Protein AF-A0A812YQY3-F1 (afdb_monomer_lite)

Foldseek 3Di:
DDDDDDDDDDDDDDDDDDDDDDDDDDDDDDDDDDDDDDDDDDDDDDDDDDPPPPPPPPPDPDPAAAEEAAEAPPQCSVLVCVLCVQLVHHYHYDHFLVLLQCQLVFFFRQDPPDDPPPPRPDRRHDDDPHQAEYEYEDEALLNVLLVQQVVQAPPPVPQLGQHQVERPPDPPPDDDPDSPPDDLVVLVVCLVPPLVSVLVSSVRSLLSCLVPPQQPCCPPRVCSNQVDNPQPDFDDPVLQWDWDQQGPSRYIYIYHYSVCVVCCQVVVCVVRPSRDGDPDPPLCPDSCNSSSVSNLVPHADALVSLCSSCPGPSCVGSPPDCCSVVRRDDPSPD

Sequence (334 aa):
MFRVWQRSFCLSSATLFVIVCFPFRILMQDGNLPIPVNILHGPSNAASRASTLLHMQQPEAIPKREVLIYTHAKVGSVSLTIGFKNAGVGAAHAHTLEAARQWLAGNSVRGIFQSRDRWADEELALYAGEECFIVTAVRSGFEFYPSGYFQSMFNHTIPWGYRPHGPKTRYHDSPNASTSDWTVGIVQRMGEENITALIADFKAQLPIVIRHWMKIWFREHFYPATEVDVFQRHFDFESKHMFFERGTRRCSVLLLRHEDIDNWDGILQQFFPGFRLPRENIGRHKWYASVYARFKEAMTYTEAEVEQICTTDIQRHFYTTPQCAKSARHDLQS

Radius of gyration: 25.76 Å; chains: 1; bounding box: 70×80×51 Å

Secondary structure (DSSP, 8-state):
---------------PPPP-PPPP-PPPPP---PPPPPP--------------------------EEEEE--TTSSHHHHHHHHHHTT-EEEEE-SHHHHHHHHTT-----TT--SSS--SS-----TTS--EEEEEE--HHHHHHHHHHHHTT-TT-TTS--TTS--STTTSS----TTS--HHHHHHHHHH-HHHHHHHHHHHHHHHIIIIITTHIIIIIHHHH---TTSS---TTTSEEEETT-TTS-EEEEEEGGGGGGHHHHHTTTSTT-----S-GGGGSTTHHHHHHHHHH----HHHHHHHHTSHHHHHH---THHHHTTS-----

pLDDT: mean 74.09, std 24.09, range [23.61, 98.31]

Structure (mmCIF, N/CA/C/O backbone):
data_AF-A0A812YQY3-F1
#
_entry.id   AF-A0A812YQY3-F1
#
loop_
_atom_site.group_PDB
_atom_site.id
_atom_site.type_symbol
_atom_site.label_atom_id
_atom_site.label_alt_id
_atom_site.label_comp_id
_atom_site.label_asym_id
_atom_site.label_entity_id
_atom_site.label_seq_id
_atom_site.pdbx_PDB_ins_code
_atom_site.Cartn_x
_atom_site.Cartn_y
_atom_site.Cartn_z
_atom_site.occupancy
_atom_site.B_iso_or_equiv
_atom_site.auth_seq_id
_atom_site.auth_comp_id
_atom_site.auth_asym_id
_atom_site.auth_atom_id
_atom_site.pdbx_PDB_model_num
ATOM 1 N N . MET A 1 1 ? 18.418 42.519 23.856 1.00 37.53 1 MET A N 1
ATOM 2 C CA . MET A 1 1 ? 17.936 43.303 22.696 1.00 37.53 1 MET A CA 1
ATOM 3 C C . MET A 1 1 ? 16.620 42.709 22.223 1.00 37.53 1 MET A C 1
ATOM 5 O O . MET A 1 1 ? 16.622 41.569 21.787 1.00 37.53 1 MET A O 1
ATOM 9 N N . PHE A 1 2 ? 15.513 43.445 22.332 1.00 26.30 2 PHE A N 1
ATOM 10 C CA . PHE A 1 2 ? 14.226 43.052 21.745 1.00 26.30 2 PHE A CA 1
ATOM 11 C C . PHE A 1 2 ? 14.106 43.617 20.324 1.00 26.30 2 PHE A C 1
ATOM 13 O O . PHE A 1 2 ? 14.406 44.792 20.115 1.00 26.30 2 PHE A O 1
ATOM 20 N N . ARG A 1 3 ? 13.577 42.831 19.378 1.00 30.73 3 ARG A N 1
ATOM 21 C CA . ARG A 1 3 ? 12.880 43.364 18.197 1.00 30.73 3 ARG A CA 1
ATOM 22 C C . ARG A 1 3 ? 11.616 42.558 17.921 1.00 30.73 3 ARG A C 1
ATOM 24 O O . ARG A 1 3 ? 11.662 41.450 17.404 1.00 30.73 3 ARG A O 1
ATOM 31 N N . VAL A 1 4 ? 10.493 43.170 18.280 1.00 25.98 4 VAL A N 1
ATOM 32 C CA . VAL A 1 4 ? 9.150 42.820 17.814 1.00 25.98 4 VAL A CA 1
ATOM 33 C C . VAL A 1 4 ? 9.016 43.271 16.360 1.00 25.98 4 VAL A C 1
ATOM 35 O O . VAL A 1 4 ? 9.444 44.378 16.039 1.00 25.98 4 VAL A O 1
ATOM 38 N N . TRP A 1 5 ? 8.368 42.472 15.511 1.00 30.61 5 TRP A N 1
ATOM 39 C CA . TRP A 1 5 ? 7.732 42.968 14.287 1.00 30.61 5 TRP A CA 1
ATOM 40 C C . TRP A 1 5 ? 6.297 42.438 14.206 1.00 30.61 5 TRP A C 1
ATOM 42 O O . TRP A 1 5 ? 6.057 41.236 14.164 1.00 30.61 5 TRP A O 1
ATOM 52 N N . GLN A 1 6 ? 5.350 43.373 14.219 1.00 32.50 6 GLN A N 1
ATOM 53 C CA . GLN A 1 6 ? 3.927 43.176 13.946 1.00 32.50 6 GLN A CA 1
ATOM 54 C C . GLN A 1 6 ? 3.569 43.907 12.646 1.00 32.50 6 GLN A C 1
ATOM 56 O O . GLN A 1 6 ? 4.251 44.870 12.293 1.00 32.50 6 GLN A O 1
ATOM 61 N N . ARG A 1 7 ? 2.408 43.530 12.081 1.00 29.50 7 ARG A N 1
ATOM 62 C CA . ARG A 1 7 ? 1.627 44.122 10.966 1.00 29.50 7 ARG A CA 1
ATOM 63 C C . ARG A 1 7 ? 1.732 43.358 9.641 1.00 29.50 7 ARG A C 1
ATOM 65 O O . ARG A 1 7 ? 2.802 42.873 9.308 1.00 29.50 7 ARG A O 1
ATOM 72 N N . SER A 1 8 ? 0.691 43.294 8.803 1.00 29.70 8 SER A N 1
ATOM 73 C CA . SER A 1 8 ? -0.772 43.393 9.018 1.00 29.70 8 SER A CA 1
ATOM 74 C C . SER A 1 8 ? -1.496 42.938 7.736 1.00 29.70 8 SER A C 1
ATOM 76 O O . SER A 1 8 ? -0.900 42.909 6.666 1.00 29.70 8 SER A O 1
ATOM 78 N N . PHE A 1 9 ? -2.787 42.629 7.869 1.00 31.66 9 PHE A N 1
ATOM 79 C CA . PHE A 1 9 ? -3.774 42.326 6.819 1.00 31.66 9 PHE A CA 1
ATOM 80 C C . PHE A 1 9 ? -3.654 43.065 5.468 1.00 31.66 9 PHE A C 1
ATOM 82 O O . PHE A 1 9 ? -3.449 44.278 5.425 1.00 31.66 9 PHE A O 1
ATOM 89 N N . CYS A 1 10 ? -4.051 42.364 4.398 1.00 30.61 10 CYS A N 1
ATOM 90 C CA . CYS A 1 10 ? -4.845 42.945 3.308 1.00 30.61 10 CYS A CA 1
ATOM 91 C C . CYS A 1 10 ? -5.873 41.935 2.760 1.00 30.61 10 CYS A C 1
ATOM 93 O O . CYS A 1 10 ? -5.626 40.732 2.757 1.00 30.61 10 CYS A O 1
ATOM 95 N N . LEU A 1 11 ? -7.034 42.442 2.333 1.00 33.06 11 LEU A N 1
ATOM 96 C CA . LEU A 1 11 ? -8.218 41.696 1.879 1.00 33.06 11 LEU A CA 1
ATOM 97 C C . LEU A 1 11 ? -8.531 42.026 0.411 1.00 33.06 11 LEU A C 1
ATOM 99 O O . LEU A 1 11 ? -8.567 43.199 0.054 1.00 33.06 11 LEU A O 1
ATOM 103 N N . SER A 1 12 ? -8.810 41.003 -0.401 1.00 30.69 12 SER A N 1
ATOM 104 C CA . SER A 1 12 ? -9.704 40.950 -1.587 1.00 30.69 12 SER A CA 1
ATOM 105 C C . SER A 1 12 ? -9.305 39.724 -2.435 1.00 30.69 12 SER A C 1
ATOM 107 O O . SER A 1 12 ? -8.187 39.237 -2.301 1.00 30.69 12 SER A O 1
ATOM 109 N N . SER A 1 13 ? -10.147 39.119 -3.273 1.00 32.88 13 SER A N 1
ATOM 110 C CA . SER A 1 13 ? -11.557 39.361 -3.624 1.00 32.88 13 SER A CA 1
ATOM 111 C C . SER A 1 13 ? -12.187 38.018 -4.029 1.00 32.88 13 SER A C 1
ATOM 113 O O . SER A 1 13 ? -11.505 37.147 -4.564 1.00 32.88 13 SER A O 1
ATOM 115 N N . ALA A 1 14 ? -13.486 37.829 -3.780 1.00 31.05 14 ALA A N 1
ATOM 116 C CA . ALA A 1 14 ? -14.189 36.602 -4.159 1.00 31.05 14 ALA A CA 1
ATOM 117 C C . ALA A 1 14 ? -14.762 36.708 -5.583 1.00 31.05 14 ALA A C 1
ATOM 119 O O . ALA A 1 14 ? -15.534 37.623 -5.867 1.00 31.05 14 ALA A O 1
ATOM 120 N N . THR A 1 15 ? -14.434 35.747 -6.451 1.00 35.53 15 THR A N 1
ATOM 121 C CA . THR A 1 15 ? -15.025 35.619 -7.794 1.00 35.53 15 THR A CA 1
ATOM 122 C C . THR A 1 15 ? -16.031 34.474 -7.807 1.00 35.53 15 THR A C 1
ATOM 124 O O . THR A 1 15 ? -15.678 33.322 -7.557 1.00 35.53 15 THR A O 1
ATOM 127 N N . LEU A 1 16 ? -17.289 34.795 -8.104 1.00 26.19 16 LEU A N 1
ATOM 128 C CA . LEU A 1 16 ? -18.394 33.844 -8.180 1.00 26.19 16 LEU A CA 1
ATOM 129 C C . LEU A 1 16 ? -18.420 33.176 -9.566 1.00 26.19 16 LEU A C 1
ATOM 131 O O . LEU A 1 16 ? -18.619 33.862 -10.567 1.00 26.19 16 LEU A O 1
ATOM 135 N N . PHE A 1 17 ? -18.262 31.852 -9.635 1.00 26.14 17 PHE A N 1
ATOM 136 C CA . PHE A 1 17 ? -18.456 31.087 -10.873 1.00 26.14 17 PHE A CA 1
ATOM 137 C C . PHE A 1 17 ? -19.813 30.378 -10.870 1.00 26.14 17 PHE A C 1
ATOM 139 O O . PHE A 1 17 ? -20.088 29.538 -10.016 1.00 26.14 17 PHE A O 1
ATOM 146 N N . VAL A 1 18 ? -20.644 30.699 -11.862 1.00 25.50 18 VAL A N 1
ATOM 147 C CA . VAL A 1 18 ? -21.898 29.993 -12.154 1.00 25.50 18 VAL A CA 1
ATOM 148 C C . VAL A 1 18 ? -21.589 28.838 -13.105 1.00 25.50 18 VAL A C 1
ATOM 150 O O . VAL A 1 18 ? -21.077 29.063 -14.200 1.00 25.50 18 VAL A O 1
ATOM 153 N N . ILE A 1 19 ? -21.911 27.606 -12.706 1.00 28.09 19 ILE A N 1
ATOM 154 C CA . ILE A 1 19 ? -21.790 26.422 -13.567 1.00 28.09 19 ILE A CA 1
ATOM 155 C C . ILE A 1 19 ? -23.158 26.125 -14.185 1.00 28.09 19 ILE A C 1
ATOM 157 O O . ILE A 1 19 ? -24.125 25.857 -13.475 1.00 28.09 19 ILE A O 1
ATOM 161 N N . VAL A 1 20 ? -23.227 26.154 -15.516 1.00 24.97 20 VAL A N 1
ATOM 162 C CA . VAL A 1 20 ? -24.405 25.746 -16.292 1.00 24.97 20 VAL A CA 1
ATOM 163 C C . VAL A 1 20 ? -24.242 24.281 -16.695 1.00 24.97 20 VAL A C 1
ATOM 165 O O . VAL A 1 20 ? -23.341 23.943 -17.460 1.00 24.97 20 VAL A O 1
ATOM 168 N N . CYS A 1 21 ? -25.117 23.408 -16.198 1.00 25.23 21 CYS A N 1
ATOM 169 C CA . CYS A 1 21 ? -25.124 21.989 -16.553 1.00 25.23 21 CYS A CA 1
ATOM 170 C C . CYS A 1 21 ? -26.071 21.715 -17.731 1.00 25.23 21 CYS A C 1
ATOM 172 O O . CYS A 1 21 ? -27.273 21.951 -17.626 1.00 25.23 21 CYS A O 1
ATOM 174 N N . PHE A 1 22 ? -25.548 21.134 -18.814 1.00 23.61 22 PHE A N 1
ATOM 175 C CA . PHE A 1 22 ? -26.349 20.508 -19.872 1.00 23.61 22 PHE A CA 1
ATOM 176 C C . PHE A 1 22 ? -26.386 18.981 -19.676 1.00 23.61 22 PHE A C 1
ATOM 178 O O . PHE A 1 22 ? -25.327 18.378 -19.486 1.00 23.61 22 PHE A O 1
ATOM 185 N N . PRO A 1 23 ? -27.558 18.322 -19.746 1.00 35.62 23 PRO A N 1
ATOM 186 C CA . PRO A 1 23 ? -27.644 16.870 -19.648 1.00 35.62 23 PRO A CA 1
ATOM 187 C C . PRO A 1 23 ? -27.342 16.199 -20.997 1.00 35.62 23 PRO A C 1
ATOM 189 O O . PRO A 1 23 ? -28.078 16.366 -21.969 1.00 35.62 23 PRO A O 1
ATOM 192 N N . PHE A 1 24 ? -26.292 15.376 -21.044 1.00 26.41 24 PHE A N 1
ATOM 193 C CA . PHE A 1 24 ? -26.057 14.452 -22.156 1.00 26.41 24 PHE A CA 1
ATOM 194 C C . PHE A 1 24 ? -26.868 13.165 -21.944 1.00 26.41 24 PHE A C 1
ATOM 196 O O . PHE A 1 24 ? -26.817 12.559 -20.874 1.00 26.41 24 PHE A O 1
ATOM 203 N N . ARG A 1 25 ? -27.623 12.740 -22.962 1.00 26.02 25 ARG A N 1
ATOM 204 C CA . ARG A 1 25 ? -28.525 11.579 -22.908 1.00 26.02 25 ARG A CA 1
ATOM 205 C C . ARG A 1 25 ? -27.931 10.439 -23.735 1.00 26.02 25 ARG A C 1
ATOM 207 O O . ARG A 1 25 ? -27.843 10.562 -24.952 1.00 26.02 25 ARG A O 1
ATOM 214 N N . ILE A 1 26 ? -27.531 9.344 -23.089 1.00 31.03 26 ILE A N 1
ATOM 215 C CA . ILE A 1 26 ? -27.040 8.135 -23.772 1.00 31.03 26 ILE A CA 1
ATOM 216 C C . ILE A 1 26 ? -28.175 7.109 -23.840 1.00 31.03 26 ILE A C 1
ATOM 218 O O . ILE A 1 26 ? -28.808 6.805 -22.830 1.00 31.03 26 ILE A O 1
ATOM 222 N N . LEU A 1 27 ? -28.435 6.600 -25.044 1.00 29.80 27 LEU A N 1
ATOM 223 C CA . LEU A 1 27 ? -29.347 5.486 -25.298 1.00 29.80 27 LEU A CA 1
ATOM 224 C C . LEU A 1 27 ? -28.646 4.162 -24.968 1.00 29.80 27 LEU A C 1
ATOM 226 O O . LEU A 1 27 ? -27.553 3.906 -25.465 1.00 29.80 27 LEU A O 1
ATOM 230 N N . MET A 1 28 ? -29.300 3.319 -24.172 1.00 28.42 28 MET A N 1
ATOM 231 C CA . MET A 1 28 ? -28.948 1.907 -23.997 1.00 28.42 28 MET A CA 1
ATOM 232 C C . MET A 1 28 ? -29.943 1.074 -24.813 1.00 28.42 28 MET A C 1
ATOM 234 O O . MET A 1 28 ? -31.140 1.363 -24.791 1.00 28.42 28 MET A O 1
ATOM 238 N N . GLN A 1 29 ? -29.459 0.069 -25.545 1.00 31.75 29 GLN A N 1
ATOM 239 C CA . GLN A 1 29 ? -30.302 -0.956 -26.165 1.00 31.75 29 GLN A CA 1
ATOM 240 C C . GLN A 1 29 ? -30.249 -2.220 -25.309 1.00 31.75 29 GLN A C 1
ATOM 242 O O . GLN A 1 29 ? -29.179 -2.804 -25.140 1.00 31.75 29 GLN A O 1
ATOM 247 N N . ASP A 1 30 ? -31.403 -2.646 -24.798 1.00 33.38 30 ASP A N 1
ATOM 248 C CA . ASP A 1 30 ? -31.539 -3.898 -24.058 1.00 33.38 30 ASP A CA 1
ATOM 249 C C . ASP A 1 30 ? -31.721 -5.087 -25.012 1.00 33.38 30 ASP A C 1
ATOM 251 O O . ASP A 1 30 ? -32.533 -5.047 -25.937 1.00 33.38 30 ASP A O 1
ATOM 255 N N . GLY A 1 31 ? -30.992 -6.173 -24.749 1.00 33.22 31 GLY A N 1
ATOM 256 C CA . GLY A 1 31 ? -31.101 -7.448 -25.458 1.00 33.22 31 GLY A CA 1
ATOM 257 C C . GLY A 1 31 ? -31.342 -8.598 -24.485 1.00 33.22 31 GLY A C 1
ATOM 258 O O . GLY A 1 31 ? -30.409 -9.310 -24.128 1.00 33.22 31 GLY A O 1
ATOM 259 N N . ASN A 1 32 ? -32.590 -8.776 -24.044 1.00 32.88 32 ASN A N 1
ATOM 260 C CA . ASN A 1 32 ? -32.986 -9.900 -23.191 1.00 32.88 32 ASN A CA 1
ATOM 261 C C . ASN A 1 32 ? -33.215 -11.180 -24.013 1.00 32.88 32 ASN A C 1
ATOM 263 O O . ASN A 1 32 ? -33.934 -11.158 -25.011 1.00 32.88 32 ASN A O 1
ATOM 267 N N . LEU A 1 33 ? -32.704 -12.312 -23.520 1.00 36.50 33 LEU A N 1
ATOM 268 C CA . LEU A 1 33 ? -33.116 -13.658 -23.931 1.00 36.50 33 LEU A CA 1
ATOM 269 C C . LEU A 1 33 ? -33.660 -14.418 -22.706 1.00 36.50 33 LEU A C 1
ATOM 271 O O . LEU A 1 33 ? -33.011 -14.399 -21.657 1.00 36.50 33 LEU A O 1
ATOM 275 N N . PRO A 1 34 ? -34.830 -15.076 -22.796 1.00 45.12 34 PRO A N 1
ATOM 276 C CA . PRO A 1 34 ? -35.424 -15.783 -21.666 1.00 45.12 34 PRO A CA 1
ATOM 277 C C . PRO A 1 34 ? -34.826 -17.186 -21.478 1.00 45.12 34 PRO A C 1
ATOM 279 O O . PRO A 1 34 ? -34.628 -17.928 -22.438 1.00 45.12 34 PRO A O 1
ATOM 282 N N . ILE A 1 35 ? -34.618 -17.578 -20.218 1.00 42.59 35 ILE A N 1
ATOM 283 C CA . ILE A 1 35 ? -34.307 -18.958 -19.816 1.00 42.59 35 ILE A CA 1
ATOM 284 C C . ILE A 1 35 ? -35.618 -19.626 -19.359 1.00 42.59 35 ILE A C 1
ATOM 286 O O . ILE A 1 35 ? -36.341 -19.023 -18.561 1.00 42.59 35 ILE A O 1
ATOM 290 N N . PRO A 1 36 ? -35.958 -20.846 -19.820 1.00 42.75 36 PRO A N 1
ATOM 291 C CA . PRO A 1 36 ? -37.170 -21.535 -19.386 1.00 42.75 36 PRO A CA 1
ATOM 292 C C . PRO A 1 36 ? -37.040 -22.074 -17.953 1.00 42.75 36 PRO A C 1
ATOM 294 O O . PRO A 1 36 ? -36.055 -22.721 -17.597 1.00 42.75 36 PRO A O 1
ATOM 297 N N . VAL A 1 37 ? -38.074 -21.849 -17.139 1.00 41.47 37 VAL A N 1
ATOM 298 C CA . VAL A 1 37 ? -38.190 -22.388 -15.777 1.00 41.47 37 VAL A CA 1
ATOM 299 C C . VAL A 1 37 ? -38.937 -23.721 -15.825 1.00 41.47 37 VAL A C 1
ATOM 301 O O . VAL A 1 37 ? -40.119 -23.752 -16.158 1.00 41.47 37 VAL A O 1
ATOM 304 N N . ASN A 1 38 ? -38.273 -24.816 -15.448 1.00 38.91 38 ASN A N 1
ATOM 305 C CA . ASN A 1 38 ? -38.940 -26.100 -15.222 1.00 38.91 38 ASN A CA 1
ATOM 306 C C . ASN A 1 38 ? -39.485 -26.168 -13.790 1.00 38.91 38 ASN A C 1
ATOM 308 O O . ASN A 1 38 ? -38.723 -26.170 -12.824 1.00 38.91 38 ASN A O 1
ATOM 312 N N . ILE A 1 39 ? -40.809 -26.259 -13.665 1.00 41.66 39 ILE A N 1
ATOM 313 C CA . ILE A 1 39 ? -41.508 -26.485 -12.396 1.00 41.66 39 ILE A CA 1
ATOM 314 C C . ILE A 1 39 ? -41.669 -27.996 -12.204 1.00 41.66 39 ILE A C 1
ATOM 316 O O . ILE A 1 39 ? -42.337 -28.653 -12.999 1.00 41.66 39 ILE A O 1
ATOM 320 N N . LEU A 1 40 ? -41.094 -28.545 -11.132 1.00 44.06 40 LEU A N 1
ATOM 321 C CA . LEU A 1 40 ? -41.362 -29.912 -10.682 1.00 44.06 40 LEU A CA 1
ATOM 322 C C . LEU A 1 40 ? -42.136 -29.878 -9.363 1.00 44.06 40 LEU A C 1
ATOM 324 O O . LEU A 1 40 ? -41.613 -29.463 -8.330 1.00 44.06 40 LEU A O 1
ATOM 328 N N . HIS A 1 41 ? -43.385 -30.341 -9.402 1.00 45.09 41 HIS A N 1
ATOM 329 C CA . HIS A 1 41 ? -44.179 -30.596 -8.205 1.00 45.09 41 HIS A CA 1
ATOM 330 C C . HIS A 1 41 ? -43.741 -31.914 -7.548 1.00 45.09 41 HIS A C 1
ATOM 332 O O . HIS A 1 41 ? -43.770 -32.965 -8.184 1.00 45.09 41 HIS A O 1
ATOM 338 N N . GLY A 1 42 ? -43.387 -31.859 -6.262 1.00 42.34 42 GLY A N 1
ATOM 339 C CA . GLY A 1 42 ? -43.210 -33.026 -5.391 1.00 42.34 42 GLY A CA 1
ATOM 340 C C . GLY A 1 42 ? -44.288 -33.049 -4.295 1.00 42.34 42 GLY A C 1
ATOM 341 O O . GLY A 1 42 ? -44.659 -31.977 -3.809 1.00 42.34 42 GLY A O 1
ATOM 342 N N . PRO A 1 43 ? -44.830 -34.221 -3.913 1.00 49.97 43 PRO A N 1
ATOM 343 C CA . PRO A 1 43 ? -45.974 -34.304 -3.009 1.00 49.97 43 PRO A CA 1
ATOM 344 C C . PRO A 1 43 ? -45.615 -34.054 -1.537 1.00 49.97 43 PRO A C 1
ATOM 346 O O . PRO A 1 43 ? -44.531 -34.382 -1.055 1.00 49.97 43 PRO A O 1
ATOM 349 N N . SER A 1 44 ? -46.585 -33.506 -0.809 1.00 46.53 44 SER A N 1
ATOM 350 C CA . SER A 1 44 ? -46.518 -33.218 0.623 1.00 46.53 44 SER A CA 1
ATOM 351 C C . SER A 1 44 ? -46.570 -34.487 1.480 1.00 46.53 44 SER A C 1
ATOM 353 O O . SER A 1 44 ? -47.587 -35.180 1.478 1.00 46.53 44 SER A O 1
ATOM 355 N N . ASN A 1 45 ? -45.550 -34.716 2.310 1.00 43.69 45 ASN A N 1
ATOM 356 C CA . ASN A 1 45 ? -45.628 -35.656 3.430 1.00 43.69 45 ASN A CA 1
ATOM 357 C C . ASN A 1 45 ? -45.704 -34.887 4.752 1.00 43.69 45 ASN A C 1
ATOM 359 O O . ASN A 1 45 ? -44.700 -34.397 5.268 1.00 43.69 45 ASN A O 1
ATOM 363 N N . ALA A 1 46 ? -46.914 -34.798 5.305 1.00 48.69 46 ALA A N 1
ATOM 364 C CA . ALA A 1 46 ? -47.136 -34.308 6.656 1.00 48.69 46 ALA A CA 1
ATOM 365 C C . ALA A 1 46 ? -46.837 -35.432 7.661 1.00 48.69 46 ALA A C 1
ATOM 367 O O . ALA A 1 46 ? -47.563 -36.420 7.729 1.00 48.69 46 ALA A O 1
ATOM 368 N N . ALA A 1 47 ? -45.779 -35.273 8.456 1.00 42.50 47 ALA A N 1
ATOM 369 C CA . ALA A 1 47 ? -45.487 -36.141 9.592 1.00 42.50 47 ALA A CA 1
ATOM 370 C C . ALA A 1 47 ? -45.037 -35.285 10.780 1.00 42.50 47 ALA A C 1
ATOM 372 O O . ALA A 1 47 ? -44.008 -34.610 10.733 1.00 42.50 47 ALA A O 1
ATOM 373 N N . SER A 1 48 ? -45.833 -35.297 11.847 1.00 50.75 48 SER A N 1
ATOM 374 C CA . SER A 1 48 ? -45.587 -34.514 13.054 1.00 50.75 48 SER A CA 1
ATOM 375 C C . SER A 1 48 ? -44.305 -34.954 13.762 1.00 50.75 48 SER A C 1
ATOM 377 O O . SER A 1 48 ? -44.180 -36.112 14.164 1.00 50.75 48 SER A O 1
ATOM 379 N N . ARG A 1 49 ? -43.407 -34.007 14.038 1.00 42.50 49 ARG A N 1
ATOM 380 C CA . ARG A 1 49 ? -42.448 -34.123 15.139 1.00 42.50 49 ARG A CA 1
ATOM 381 C C . ARG A 1 49 ? -42.655 -32.950 16.081 1.00 42.50 49 ARG A C 1
ATOM 383 O O . ARG A 1 49 ? -42.617 -31.801 15.651 1.00 42.50 49 ARG A O 1
ATOM 390 N N . ALA A 1 50 ? -42.893 -33.259 17.353 1.00 45.34 50 ALA A N 1
ATOM 391 C CA . ALA A 1 50 ? -42.930 -32.263 18.410 1.00 45.34 50 ALA A CA 1
ATOM 392 C C . ALA A 1 50 ? -41.554 -31.591 18.477 1.00 45.34 50 ALA A C 1
ATOM 394 O O . ALA A 1 50 ? -40.569 -32.210 18.879 1.00 45.34 50 ALA A O 1
ATOM 395 N N . SER A 1 51 ? -41.483 -30.345 18.014 1.00 43.12 51 SER A N 1
ATOM 396 C CA . SER A 1 51 ? -40.259 -29.561 18.078 1.00 43.12 51 SER A CA 1
ATOM 397 C C . SER A 1 51 ? -40.092 -29.068 19.507 1.00 43.12 51 SER A C 1
ATOM 399 O O . SER A 1 51 ? -40.722 -28.089 19.912 1.00 43.12 51 SER A O 1
ATOM 401 N N . THR A 1 52 ? -39.268 -29.771 20.285 1.00 47.72 52 THR A N 1
ATOM 402 C CA . THR A 1 52 ? -38.751 -29.250 21.549 1.00 47.72 52 THR A CA 1
ATOM 403 C C . THR A 1 52 ? -38.001 -27.964 21.231 1.00 47.72 52 THR A C 1
ATOM 405 O O . THR A 1 52 ? -36.864 -28.002 20.763 1.00 47.72 52 THR A O 1
ATOM 408 N N . LEU A 1 53 ? -38.663 -26.829 21.466 1.00 43.84 53 LEU A N 1
ATOM 409 C CA . LEU A 1 53 ? -38.105 -25.486 21.371 1.00 43.84 53 LEU A CA 1
ATOM 410 C C . LEU A 1 53 ? -37.070 -25.295 22.486 1.00 43.84 53 LEU A C 1
ATOM 412 O O . LEU A 1 53 ? -37.282 -24.576 23.460 1.00 43.84 53 LEU A O 1
ATOM 416 N N . LEU A 1 54 ? -35.916 -25.938 22.306 1.00 42.28 54 LEU A N 1
ATOM 417 C CA . LEU A 1 54 ? -34.660 -25.430 22.821 1.00 42.28 54 LEU A CA 1
ATOM 418 C C . LEU A 1 54 ? -34.562 -23.988 22.330 1.00 42.28 54 LEU A C 1
ATOM 420 O O . LEU A 1 54 ? -34.333 -23.733 21.147 1.00 42.28 54 LEU A O 1
ATOM 424 N N . HIS A 1 55 ? -34.756 -23.052 23.258 1.00 46.59 55 HIS A N 1
ATOM 425 C CA . HIS A 1 55 ? -34.209 -21.713 23.144 1.00 46.59 55 HIS A CA 1
ATOM 426 C C . HIS A 1 55 ? -32.690 -21.883 23.023 1.00 46.59 55 HIS A C 1
ATOM 428 O O . HIS A 1 55 ? -31.960 -21.838 24.011 1.00 46.59 55 HIS A O 1
ATOM 434 N N . MET A 1 56 ? -32.210 -22.111 21.797 1.00 42.06 56 MET A N 1
ATOM 435 C CA . MET A 1 56 ? -30.865 -21.709 21.430 1.00 42.06 56 MET A CA 1
ATOM 436 C C . MET A 1 56 ? -30.845 -20.211 21.679 1.00 42.06 56 MET A C 1
ATOM 438 O O . MET A 1 56 ? -31.376 -19.441 20.876 1.00 42.06 56 MET A O 1
ATOM 442 N N . GLN A 1 57 ? -30.302 -19.821 22.833 1.00 42.34 57 GLN A N 1
ATOM 443 C CA . GLN A 1 57 ? -29.899 -18.449 23.072 1.00 42.34 57 GLN A CA 1
ATOM 444 C C . GLN A 1 57 ? -29.057 -18.074 21.858 1.00 42.34 57 GLN A C 1
ATOM 446 O O . GLN A 1 57 ? -28.006 -18.674 21.622 1.00 42.34 57 GLN A O 1
ATOM 451 N N . GLN A 1 58 ? -29.587 -17.170 21.030 1.00 43.91 58 GLN A N 1
ATOM 452 C CA . GLN A 1 58 ? -28.807 -16.556 19.966 1.00 43.91 58 GLN A CA 1
ATOM 453 C C . GLN A 1 58 ? -27.545 -16.043 20.667 1.00 43.91 58 GLN A C 1
ATOM 455 O O . GLN A 1 58 ? -27.707 -15.317 21.655 1.00 43.91 58 GLN A O 1
ATOM 460 N N . PRO A 1 59 ? -26.334 -16.484 20.271 1.00 57.72 59 PRO A N 1
ATOM 461 C CA . PRO A 1 59 ? -25.119 -16.042 20.939 1.00 57.72 59 PRO A CA 1
ATOM 462 C C . PRO A 1 59 ? -25.151 -14.518 20.962 1.00 57.72 59 PRO A C 1
ATOM 464 O O . PRO A 1 59 ? -25.451 -13.920 19.925 1.00 57.72 59 PRO A O 1
ATOM 467 N N . GLU A 1 60 ? -24.952 -13.928 22.148 1.00 54.00 60 GLU A N 1
ATOM 468 C CA . GLU A 1 60 ? -25.123 -12.488 22.358 1.00 54.00 60 GLU A CA 1
ATOM 469 C C . GLU A 1 60 ? -24.447 -11.743 21.214 1.00 54.00 60 GLU A C 1
ATOM 471 O O . GLU A 1 60 ? -23.275 -11.998 20.924 1.00 54.00 60 GLU A O 1
ATOM 476 N N . ALA A 1 61 ? -25.228 -10.921 20.505 1.00 57.66 61 ALA A N 1
ATOM 477 C CA . ALA A 1 61 ? -24.807 -10.364 19.231 1.00 57.66 61 ALA A CA 1
ATOM 478 C C . ALA A 1 61 ? -23.476 -9.639 19.430 1.00 57.66 61 ALA A C 1
ATOM 480 O O . ALA A 1 61 ? -23.431 -8.611 20.108 1.00 57.66 61 ALA A O 1
ATOM 481 N N . ILE A 1 62 ? -22.403 -10.220 18.876 1.00 56.47 62 ILE A N 1
ATOM 482 C CA . ILE A 1 62 ? -21.041 -9.715 19.047 1.00 56.47 62 ILE A CA 1
ATOM 483 C C . ILE A 1 62 ? -21.082 -8.232 18.671 1.00 56.47 62 ILE A C 1
ATOM 485 O O . ILE A 1 62 ? -21.538 -7.929 17.561 1.00 56.47 62 ILE A O 1
ATOM 489 N N . PRO A 1 63 ? -20.669 -7.311 19.568 1.00 63.06 63 PRO A N 1
ATOM 490 C CA . PRO A 1 63 ? -20.723 -5.887 19.283 1.00 63.06 63 PRO A CA 1
ATOM 491 C C . PRO A 1 63 ? -20.056 -5.623 17.940 1.00 63.06 63 PRO A C 1
ATOM 493 O O . PRO A 1 63 ? -18.923 -6.065 17.725 1.00 63.06 63 PRO A O 1
ATOM 496 N N . LYS A 1 64 ? -20.772 -4.958 17.024 1.00 65.06 64 LYS A N 1
ATOM 497 C CA . LYS A 1 64 ? -20.222 -4.632 15.709 1.00 65.06 64 LYS A CA 1
ATOM 498 C C . LYS A 1 64 ? -18.928 -3.858 15.926 1.00 65.06 64 LYS A C 1
ATOM 500 O O . LYS A 1 64 ? -18.933 -2.772 16.495 1.00 65.06 64 LYS A O 1
ATOM 505 N N . ARG A 1 65 ? -17.816 -4.454 15.507 1.00 79.75 65 ARG A N 1
ATOM 506 C CA . ARG A 1 65 ? -16.527 -3.776 15.448 1.00 79.75 65 ARG A CA 1
ATOM 507 C C . ARG A 1 65 ? -16.424 -3.141 14.073 1.00 79.75 65 ARG A C 1
ATOM 509 O O . ARG A 1 65 ? -16.530 -3.842 13.070 1.00 79.75 65 ARG A O 1
ATOM 516 N N . GLU A 1 66 ? -16.218 -1.833 14.051 1.00 88.50 66 GLU A N 1
ATOM 517 C CA . GLU A 1 66 ? -15.878 -1.087 12.846 1.00 88.50 66 GLU A CA 1
ATOM 518 C C . GLU A 1 66 ? -14.357 -0.913 12.773 1.00 88.50 66 GLU A C 1
ATOM 520 O O . GLU A 1 66 ? -13.702 -0.532 13.746 1.00 88.50 66 GLU A O 1
ATOM 525 N N . VAL A 1 67 ? -13.780 -1.212 11.610 1.00 92.88 67 VAL A N 1
ATOM 526 C CA . VAL A 1 67 ? -12.335 -1.161 11.369 1.00 92.88 67 VAL A CA 1
ATOM 527 C C . VAL A 1 67 ? -12.025 -0.141 10.287 1.00 92.88 67 VAL A C 1
ATOM 529 O O . VAL A 1 67 ? -12.596 -0.179 9.199 1.00 92.88 67 VAL A O 1
ATOM 532 N N . LEU A 1 68 ? -11.043 0.724 10.533 1.00 93.94 68 LEU A N 1
ATOM 533 C CA . LEU A 1 68 ? -10.463 1.557 9.487 1.00 93.94 68 LEU A CA 1
ATOM 534 C C . LEU A 1 68 ? -9.232 0.879 8.885 1.00 93.94 68 LEU A C 1
ATOM 536 O O . LEU A 1 68 ? -8.165 0.822 9.496 1.00 93.94 68 LEU A O 1
ATOM 540 N N . ILE A 1 69 ? -9.342 0.439 7.636 1.00 95.44 69 ILE A N 1
ATOM 541 C CA . ILE A 1 69 ? -8.194 0.060 6.812 1.00 95.44 69 ILE A CA 1
ATOM 542 C C . ILE A 1 69 ? -7.548 1.355 6.310 1.00 95.44 69 ILE A C 1
ATOM 544 O O . ILE A 1 69 ? -7.878 1.851 5.227 1.00 95.44 69 ILE A O 1
ATOM 548 N N . TYR A 1 70 ? -6.644 1.936 7.104 1.00 94.88 70 TYR A N 1
ATOM 549 C CA . TYR A 1 70 ? -5.906 3.136 6.712 1.00 94.88 70 TYR A CA 1
ATOM 550 C C . TYR A 1 70 ? -4.524 2.763 6.197 1.00 94.88 70 TYR A C 1
ATOM 552 O O . TYR A 1 70 ? -3.603 2.466 6.958 1.00 94.88 70 TYR A O 1
ATOM 560 N N . THR A 1 71 ? -4.380 2.760 4.877 1.00 93.62 71 THR A N 1
ATOM 561 C CA . THR A 1 71 ? -3.225 2.168 4.201 1.00 93.62 71 THR A CA 1
ATOM 562 C C . THR A 1 71 ? -2.692 3.072 3.105 1.00 93.62 71 THR A C 1
ATOM 564 O O . THR A 1 71 ? -3.434 3.837 2.485 1.00 93.62 71 THR A O 1
ATOM 567 N N . HIS A 1 72 ? -1.401 2.939 2.809 1.00 88.88 72 HIS A N 1
ATOM 568 C CA . HIS A 1 72 ? -0.866 3.431 1.548 1.00 88.88 72 HIS A CA 1
ATOM 569 C C . HIS A 1 72 ? -1.486 2.653 0.369 1.00 88.88 72 HIS A C 1
ATOM 571 O O . HIS A 1 72 ? -2.057 1.576 0.543 1.00 88.88 72 HIS A O 1
ATOM 577 N N . ALA A 1 73 ? -1.374 3.160 -0.859 1.00 87.00 73 ALA A N 1
ATOM 578 C CA . ALA A 1 73 ? -1.805 2.387 -2.022 1.00 87.00 73 ALA A CA 1
ATOM 579 C C . ALA A 1 73 ? -1.016 1.061 -2.133 1.00 87.00 73 ALA A C 1
ATOM 581 O O . ALA A 1 73 ? 0.119 0.955 -1.671 1.00 87.00 73 ALA A O 1
ATOM 582 N N . LYS A 1 74 ? -1.588 0.053 -2.808 1.00 90.62 74 LYS A N 1
ATOM 583 C CA . LYS A 1 74 ? -0.906 -1.201 -3.219 1.00 90.62 74 LYS A CA 1
ATOM 584 C C . LYS A 1 74 ? -0.397 -2.149 -2.118 1.00 90.62 74 LYS A C 1
ATOM 586 O O . LYS A 1 74 ? 0.242 -3.149 -2.451 1.00 90.62 74 LYS A O 1
ATOM 591 N N . VAL A 1 75 ? -0.753 -1.929 -0.855 1.00 92.69 75 VAL A N 1
ATOM 592 C CA . VAL A 1 75 ? -0.367 -2.791 0.285 1.00 92.69 75 VAL A CA 1
ATOM 593 C C . VAL A 1 75 ? -1.416 -3.858 0.654 1.00 92.69 75 VAL A C 1
ATOM 595 O O . VAL A 1 75 ? -1.454 -4.313 1.787 1.00 92.69 75 VAL A O 1
ATOM 598 N N . GLY A 1 76 ? -2.278 -4.282 -0.278 1.00 93.00 76 GLY A N 1
ATOM 599 C CA . GLY A 1 76 ? -3.235 -5.384 -0.045 1.00 93.00 76 GLY A CA 1
ATOM 600 C C . GLY A 1 76 ? -4.574 -4.996 0.603 1.00 93.00 76 GLY A C 1
ATOM 601 O O . GLY A 1 76 ? -5.327 -5.872 1.021 1.00 93.00 76 GLY A O 1
ATOM 602 N N . SER A 1 77 ? -4.912 -3.704 0.651 1.00 92.62 77 SER A N 1
ATOM 603 C CA . SER A 1 77 ? -6.110 -3.201 1.343 1.00 92.62 77 SER A CA 1
ATOM 604 C C . SER A 1 77 ? -7.441 -3.795 0.863 1.00 92.62 77 SER A C 1
ATOM 606 O O . SER A 1 77 ? -8.296 -4.085 1.689 1.00 92.62 77 SER A O 1
ATOM 608 N N . VAL A 1 78 ? -7.595 -4.082 -0.435 1.00 91.00 78 VAL A N 1
ATOM 609 C CA . VAL A 1 78 ? -8.789 -4.770 -0.976 1.00 91.00 78 VAL A CA 1
ATOM 610 C C . VAL A 1 78 ? -8.959 -6.172 -0.373 1.00 91.00 78 VAL A C 1
ATOM 612 O O . VAL A 1 78 ? -10.075 -6.571 -0.044 1.00 91.00 78 VAL A O 1
ATOM 615 N N . SER A 1 79 ? -7.861 -6.912 -0.185 1.00 93.69 79 SER A N 1
ATOM 616 C CA . SER A 1 79 ? -7.893 -8.244 0.430 1.00 93.69 79 SER A CA 1
ATOM 617 C C . SER A 1 79 ? -8.272 -8.168 1.911 1.00 93.69 79 SER A C 1
ATOM 619 O O . SER A 1 79 ? -9.037 -9.010 2.377 1.00 93.69 79 SER A O 1
ATOM 621 N N . LEU A 1 80 ? -7.810 -7.132 2.628 1.00 95.25 80 LEU A N 1
ATOM 622 C CA . LEU A 1 80 ? -8.262 -6.837 3.994 1.00 95.25 80 LEU A CA 1
ATOM 623 C C . LEU A 1 80 ? -9.768 -6.547 4.026 1.00 95.25 80 LEU A C 1
ATOM 625 O O . LEU A 1 80 ? -10.477 -7.181 4.801 1.00 95.25 80 LEU A O 1
ATOM 629 N N . THR A 1 81 ? -10.278 -5.660 3.160 1.00 93.12 81 THR A N 1
ATOM 630 C CA . THR A 1 81 ? -11.710 -5.304 3.105 1.00 93.12 81 THR A CA 1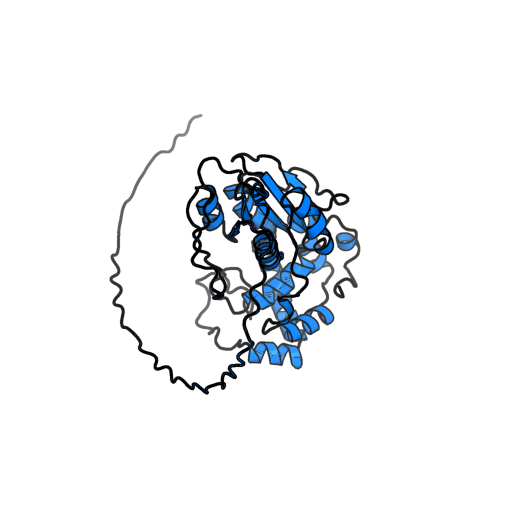
ATOM 631 C C . THR A 1 81 ? -12.594 -6.536 2.909 1.00 93.12 81 THR A C 1
ATOM 633 O O . THR A 1 81 ? -13.582 -6.712 3.619 1.00 93.12 81 THR A O 1
ATOM 636 N N . ILE A 1 82 ? -12.220 -7.425 1.984 1.00 92.88 82 ILE A N 1
ATOM 637 C CA . ILE A 1 82 ? -12.946 -8.680 1.746 1.00 92.88 82 ILE A CA 1
ATOM 638 C C . ILE A 1 82 ? -12.848 -9.613 2.963 1.00 92.88 82 ILE A C 1
ATOM 640 O O . ILE A 1 82 ? -13.853 -10.202 3.354 1.00 92.88 82 ILE A O 1
ATOM 644 N N . GLY A 1 83 ? -11.672 -9.730 3.587 1.00 94.69 83 GLY A N 1
ATOM 645 C CA . GLY A 1 83 ? -11.481 -10.596 4.752 1.00 94.69 83 GLY A CA 1
ATOM 646 C C . GLY A 1 83 ? -12.261 -10.153 5.994 1.00 94.69 83 GLY A C 1
ATOM 647 O O . GLY A 1 83 ? -12.817 -11.001 6.691 1.00 94.69 83 GLY A O 1
ATOM 648 N N . PHE A 1 84 ? -12.377 -8.842 6.232 1.00 94.69 84 PHE A N 1
ATOM 649 C CA . PHE A 1 84 ? -13.214 -8.286 7.300 1.00 94.69 84 PHE A CA 1
ATOM 650 C C . PHE A 1 84 ? -14.699 -8.507 7.037 1.00 94.69 84 PHE A C 1
ATOM 652 O O . PHE A 1 84 ? -15.411 -9.013 7.903 1.00 94.69 84 PHE A O 1
ATOM 659 N N . LYS A 1 85 ? -15.146 -8.239 5.808 1.00 90.19 85 LYS A N 1
ATOM 660 C CA . LYS A 1 85 ? -16.522 -8.511 5.393 1.00 90.19 85 LYS A CA 1
ATOM 661 C C . LYS A 1 85 ? -16.901 -9.985 5.582 1.00 90.19 85 LYS A C 1
ATOM 663 O O . LYS A 1 85 ? -17.986 -10.275 6.075 1.00 90.19 85 LYS A O 1
ATOM 668 N N . ASN A 1 86 ? -16.004 -10.914 5.242 1.00 92.12 86 ASN A N 1
ATOM 669 C CA . ASN A 1 86 ? -16.212 -12.351 5.457 1.00 92.12 86 ASN A CA 1
ATOM 670 C C . ASN A 1 86 ? -16.329 -12.727 6.949 1.00 92.12 86 ASN A C 1
ATOM 672 O O . ASN A 1 86 ? -16.960 -13.731 7.266 1.00 92.12 86 ASN A O 1
ATOM 676 N N . ALA A 1 87 ? -15.758 -11.924 7.853 1.00 92.69 87 ALA A N 1
ATOM 677 C CA . ALA A 1 87 ? -15.893 -12.069 9.304 1.00 92.69 87 ALA A CA 1
ATOM 678 C C . ALA A 1 87 ? -17.153 -11.395 9.885 1.00 92.69 87 ALA A C 1
ATOM 680 O O . ALA A 1 87 ? -17.367 -11.460 11.092 1.00 92.69 87 ALA A O 1
ATOM 681 N N . GLY A 1 88 ? -17.961 -10.708 9.067 1.00 91.12 88 GLY A N 1
ATOM 682 C CA . GLY A 1 88 ? -19.067 -9.870 9.549 1.00 91.12 88 GLY A CA 1
ATOM 683 C C . GLY A 1 88 ? -18.618 -8.571 10.232 1.00 91.12 88 GLY A C 1
ATOM 684 O O . GLY A 1 88 ? -19.391 -7.979 10.981 1.00 91.12 88 GLY A O 1
ATOM 685 N N . VAL A 1 89 ? -17.378 -8.136 9.988 1.00 90.69 89 VAL A N 1
ATOM 686 C CA . VAL A 1 89 ? -16.768 -6.922 10.552 1.00 90.69 89 VAL A CA 1
ATOM 687 C C . VAL A 1 89 ? -16.895 -5.780 9.542 1.00 90.69 89 VAL A C 1
ATOM 689 O O . VAL A 1 89 ? -16.522 -5.944 8.376 1.00 90.69 89 VAL A O 1
ATOM 692 N N . GLY A 1 90 ? -17.417 -4.631 9.978 1.00 89.12 90 GLY A N 1
ATOM 693 C CA . GLY A 1 90 ? -17.498 -3.433 9.145 1.00 89.12 90 GLY A CA 1
ATOM 694 C C . GLY A 1 90 ? -16.106 -2.851 8.903 1.00 89.12 90 GLY A C 1
ATOM 695 O O . GLY A 1 90 ? -15.252 -2.851 9.792 1.00 89.12 90 GLY A O 1
ATOM 696 N N . ALA A 1 91 ? -15.824 -2.446 7.663 1.00 91.25 91 ALA A N 1
ATOM 697 C CA . ALA A 1 91 ? -14.472 -2.089 7.235 1.00 91.25 91 ALA A CA 1
ATOM 698 C C . ALA A 1 91 ? -14.450 -0.859 6.318 1.00 91.25 91 ALA A C 1
ATOM 700 O O . ALA A 1 9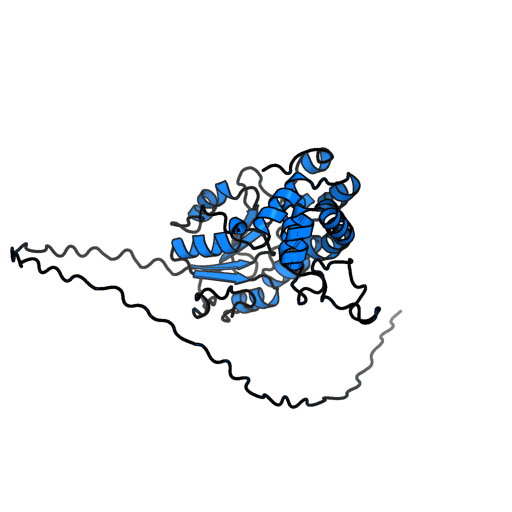1 ? -14.562 -0.966 5.093 1.00 91.25 91 ALA A O 1
ATOM 701 N N . ALA A 1 92 ? -14.245 0.316 6.912 1.00 90.56 92 ALA A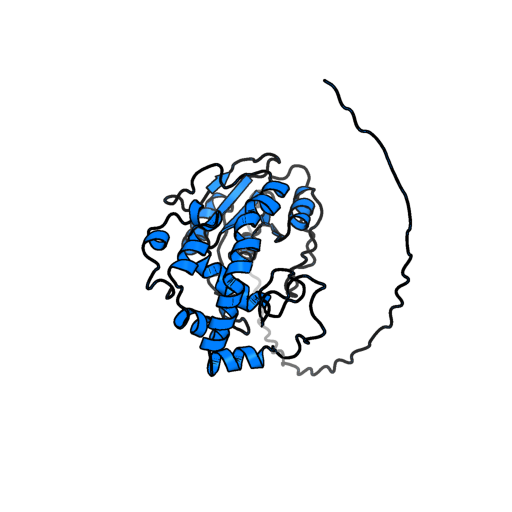 N 1
ATOM 702 C CA . ALA A 1 92 ? -13.961 1.539 6.175 1.00 90.56 92 ALA A CA 1
ATOM 703 C C . ALA A 1 92 ? -12.559 1.475 5.548 1.00 90.56 92 ALA A C 1
ATOM 705 O O . ALA A 1 92 ? -11.636 0.872 6.095 1.00 90.56 92 ALA A O 1
ATOM 706 N N . HIS A 1 93 ? -12.369 2.120 4.397 1.00 88.94 93 HIS A N 1
ATOM 707 C CA . HIS A 1 93 ? -11.108 2.075 3.656 1.00 88.94 93 HIS A CA 1
ATOM 708 C C . HIS A 1 93 ? -10.660 3.481 3.246 1.00 88.94 93 HIS A C 1
ATOM 710 O O . HIS A 1 93 ? -11.370 4.188 2.530 1.00 88.94 93 HIS A O 1
ATOM 716 N N . ALA A 1 94 ? -9.463 3.877 3.688 1.00 89.94 94 ALA A N 1
ATOM 717 C CA . ALA A 1 94 ? -8.897 5.197 3.436 1.00 89.94 94 ALA A CA 1
ATOM 718 C C . ALA A 1 94 ? -7.466 5.122 2.881 1.00 89.94 94 ALA A C 1
ATOM 720 O O . ALA A 1 94 ? -6.639 4.319 3.318 1.00 89.94 94 ALA A O 1
ATOM 721 N N . HIS A 1 95 ? -7.169 6.039 1.956 1.00 88.25 95 HIS A N 1
ATOM 722 C CA . HIS A 1 95 ? -5.831 6.276 1.396 1.00 88.25 95 HIS A CA 1
ATOM 723 C C . HIS A 1 95 ? -5.335 7.720 1.591 1.00 88.25 95 HIS A C 1
ATOM 725 O O . HIS A 1 95 ? -4.162 8.006 1.354 1.00 88.25 95 HIS A O 1
ATOM 731 N N . THR A 1 96 ? -6.202 8.639 2.030 1.00 88.12 96 THR A N 1
ATOM 732 C CA . THR A 1 96 ? -5.880 10.060 2.235 1.00 88.12 96 THR A CA 1
ATOM 733 C C . THR A 1 96 ? -6.013 10.442 3.707 1.00 88.12 96 THR A C 1
ATOM 735 O O . THR A 1 96 ? -6.807 9.855 4.442 1.00 88.12 96 THR A O 1
ATOM 738 N N . LEU A 1 97 ? -5.237 11.444 4.133 1.00 89.56 97 LEU A N 1
ATOM 739 C CA . LEU A 1 97 ? -5.324 12.045 5.471 1.00 89.56 97 LEU A CA 1
ATOM 740 C C . LEU A 1 97 ? -6.742 12.537 5.792 1.00 89.56 97 LEU A C 1
ATOM 742 O O . LEU A 1 97 ? -7.244 12.307 6.887 1.00 89.56 97 LEU A O 1
ATOM 746 N N . GLU A 1 98 ? -7.395 13.176 4.822 1.00 89.50 98 GLU A N 1
ATOM 747 C CA . GLU A 1 98 ? -8.738 13.729 4.997 1.00 89.50 98 GLU A CA 1
ATOM 748 C C . GLU A 1 98 ? -9.791 12.634 5.217 1.00 89.50 98 GLU A C 1
ATOM 750 O O . GLU A 1 98 ? -10.543 12.700 6.184 1.00 89.50 98 GLU A O 1
ATOM 755 N N . ALA A 1 99 ? -9.787 11.568 4.406 1.00 88.00 99 ALA A N 1
ATOM 756 C CA . ALA A 1 99 ? -10.715 10.450 4.585 1.00 88.00 99 ALA A CA 1
ATOM 757 C C . ALA A 1 99 ? -10.517 9.749 5.943 1.00 88.00 99 ALA A C 1
ATOM 759 O O . ALA A 1 99 ? -11.487 9.451 6.634 1.00 88.00 99 ALA A O 1
ATOM 760 N N . ALA A 1 100 ? -9.266 9.537 6.369 1.00 90.44 100 ALA A N 1
ATOM 761 C CA . ALA A 1 100 ? -8.983 8.962 7.683 1.00 90.44 100 ALA A CA 1
ATOM 762 C C . ALA A 1 100 ? -9.469 9.869 8.829 1.00 90.44 100 ALA A C 1
ATOM 764 O O . ALA A 1 100 ? -10.077 9.384 9.780 1.00 90.44 100 ALA A O 1
ATOM 765 N N . ARG A 1 101 ? -9.261 11.190 8.728 1.00 91.31 101 ARG A N 1
ATOM 766 C CA . ARG A 1 101 ? -9.754 12.165 9.717 1.00 91.31 101 ARG A CA 1
ATOM 767 C C . ARG A 1 101 ? -11.275 12.226 9.787 1.00 91.31 101 ARG A C 1
ATOM 769 O O . ARG A 1 101 ? -11.801 12.335 10.889 1.00 91.31 101 ARG A O 1
ATOM 776 N N . GLN A 1 102 ? -11.967 12.132 8.652 1.00 90.06 102 GLN A N 1
ATOM 777 C CA . GLN A 1 102 ? -13.430 12.104 8.606 1.00 90.06 102 GLN A CA 1
ATOM 778 C C . GLN A 1 102 ? -13.982 10.895 9.372 1.00 90.06 102 GLN A C 1
ATOM 780 O O . GLN A 1 102 ? -14.799 11.093 10.274 1.00 90.06 102 GLN A O 1
ATOM 785 N N . TRP A 1 103 ? -13.457 9.688 9.114 1.00 90.62 103 TRP A N 1
ATOM 786 C CA . TRP A 1 103 ? -13.846 8.476 9.849 1.00 90.62 103 TRP A CA 1
ATOM 787 C C . TRP A 1 103 ? -13.545 8.577 11.349 1.00 90.62 103 TRP A C 1
ATOM 789 O O . TRP A 1 103 ? -14.412 8.313 12.177 1.00 90.62 103 TRP A O 1
ATOM 799 N N . LEU A 1 104 ? -12.337 9.029 11.709 1.00 89.88 104 LEU A N 1
ATOM 800 C CA . LEU A 1 104 ? -11.904 9.198 13.106 1.00 89.88 104 LEU A CA 1
ATOM 801 C C . LEU A 1 104 ? -12.671 10.294 13.864 1.00 89.88 104 LEU A C 1
ATOM 803 O O . LEU A 1 104 ? -12.580 10.367 15.088 1.00 89.88 104 LEU A O 1
ATOM 807 N N . ALA A 1 105 ? -13.404 11.151 13.153 1.00 89.69 105 ALA A N 1
ATOM 808 C CA . ALA A 1 105 ? -14.323 12.136 13.714 1.00 89.69 105 ALA A CA 1
ATOM 809 C C . ALA A 1 105 ? -15.791 11.656 13.715 1.00 89.69 105 ALA A C 1
ATOM 811 O O . ALA A 1 105 ? -16.683 12.458 13.980 1.00 89.69 105 ALA A O 1
ATOM 812 N N . GLY A 1 106 ? -16.046 10.378 13.409 1.00 88.12 106 GLY A N 1
ATOM 813 C CA . GLY A 1 106 ? -17.386 9.785 13.375 1.00 88.12 106 GLY A CA 1
ATOM 814 C C . GLY A 1 106 ? -18.237 10.198 12.172 1.00 88.12 106 GLY A C 1
ATOM 815 O O . GLY A 1 106 ? -19.457 10.076 12.217 1.00 88.12 106 GLY A O 1
ATOM 816 N N . ASN A 1 107 ? -17.619 10.694 11.094 1.00 87.31 107 ASN A N 1
ATOM 817 C CA . ASN A 1 107 ? -18.321 11.002 9.847 1.00 87.31 107 ASN A CA 1
ATOM 818 C C . ASN A 1 107 ? -18.248 9.812 8.887 1.00 87.31 107 ASN A C 1
ATOM 820 O O . ASN A 1 107 ? -17.231 9.118 8.820 1.00 87.31 107 ASN A O 1
ATOM 824 N N . SER A 1 108 ? -19.300 9.626 8.090 1.00 80.62 108 SER A N 1
ATOM 825 C CA . SER A 1 108 ? -19.323 8.617 7.036 1.00 80.62 108 SER A CA 1
ATOM 826 C C . SER A 1 108 ? -18.287 8.935 5.955 1.00 80.62 108 SER A C 1
ATOM 828 O O . SER A 1 108 ? -18.294 10.005 5.341 1.00 80.62 108 SER A O 1
ATOM 830 N N . VAL A 1 109 ? -17.378 7.994 5.689 1.00 74.00 109 VAL A N 1
ATOM 831 C CA . VAL A 1 109 ? -16.414 8.151 4.591 1.00 74.00 109 VAL A CA 1
ATOM 832 C C . VAL A 1 109 ? -17.017 7.609 3.308 1.00 74.00 109 VAL A C 1
ATOM 834 O O . VAL A 1 109 ? -16.956 6.413 3.023 1.00 74.00 109 VAL A O 1
ATOM 837 N N . ARG A 1 110 ? -17.540 8.513 2.478 1.00 66.12 110 ARG A N 1
ATOM 838 C CA . ARG A 1 110 ? -17.873 8.192 1.084 1.00 66.12 110 ARG A CA 1
ATOM 839 C C . ARG A 1 110 ? -16.572 7.947 0.329 1.00 66.12 110 ARG A C 1
ATOM 841 O O . ARG A 1 110 ? -15.791 8.868 0.089 1.00 66.12 110 ARG A O 1
ATOM 848 N N . GLY A 1 111 ? -16.292 6.681 0.031 1.00 54.50 111 GLY A N 1
ATOM 849 C CA . GLY A 1 111 ? -14.966 6.254 -0.395 1.00 54.50 111 GLY A CA 1
ATOM 850 C C . GLY A 1 111 ? -14.579 6.806 -1.767 1.00 54.50 111 GLY A C 1
ATOM 851 O O . GLY A 1 111 ? -15.007 6.296 -2.796 1.00 54.50 111 GLY A O 1
ATOM 852 N N . ILE A 1 112 ? -13.666 7.781 -1.778 1.00 48.88 112 ILE A N 1
ATOM 853 C CA . ILE A 1 112 ? -13.125 8.445 -2.984 1.00 48.88 112 ILE A CA 1
ATOM 854 C C . ILE A 1 112 ? -12.449 7.447 -3.960 1.00 48.88 112 ILE A C 1
ATOM 856 O O . ILE A 1 112 ? -12.253 7.750 -5.134 1.00 48.88 112 ILE A O 1
ATOM 860 N N . PHE A 1 113 ? -12.131 6.233 -3.492 1.00 48.47 113 PHE A N 1
ATOM 861 C CA . PHE A 1 113 ? -11.569 5.127 -4.277 1.00 48.47 113 PHE A CA 1
ATOM 862 C C . PHE A 1 113 ? -12.403 3.833 -4.215 1.00 48.47 113 PHE A C 1
ATOM 864 O O . PHE A 1 113 ? -11.857 2.746 -4.414 1.00 48.47 113 PHE A O 1
ATOM 871 N N . GLN A 1 114 ? -13.710 3.915 -3.943 1.00 46.84 114 GLN A N 1
ATOM 872 C CA . GLN A 1 114 ? -14.604 2.769 -4.134 1.00 46.84 114 GLN A CA 1
ATOM 873 C C . GLN A 1 114 ? -14.553 2.335 -5.606 1.00 46.84 114 GLN A C 1
ATOM 875 O O . GLN A 1 114 ? -14.825 3.124 -6.516 1.00 46.84 114 GLN A O 1
ATOM 880 N N . SER A 1 115 ? -14.198 1.070 -5.857 1.00 40.50 115 SER A N 1
ATOM 881 C CA . SER A 1 115 ? -14.517 0.461 -7.146 1.00 40.50 115 SER A CA 1
ATOM 882 C C . SER A 1 115 ? -16.037 0.490 -7.321 1.00 40.50 115 SER A C 1
ATOM 884 O O . SER A 1 115 ? -16.784 0.452 -6.347 1.00 40.50 115 SER A O 1
ATOM 886 N N . ARG A 1 116 ? -16.517 0.561 -8.569 1.00 37.72 116 ARG A N 1
ATOM 887 C CA . ARG A 1 116 ? -17.960 0.625 -8.895 1.00 37.72 116 ARG A CA 1
ATOM 888 C C . ARG A 1 116 ? -18.771 -0.610 -8.463 1.00 37.72 116 ARG A C 1
ATOM 890 O O . ARG A 1 116 ? -19.971 -0.680 -8.723 1.00 37.72 116 ARG A O 1
ATOM 897 N N . ASP A 1 117 ? -18.135 -1.573 -7.810 1.00 40.41 117 ASP A N 1
ATOM 898 C CA . ASP A 1 117 ? -18.781 -2.702 -7.165 1.00 40.41 117 ASP A CA 1
ATOM 899 C C . ASP A 1 117 ? -19.559 -2.192 -5.948 1.00 40.41 117 ASP A C 1
ATOM 901 O O . ASP A 1 117 ? -18.947 -1.932 -4.923 1.00 40.41 117 ASP A O 1
ATOM 905 N N . ARG A 1 118 ? -20.878 -2.014 -6.125 1.00 38.06 118 ARG A N 1
ATOM 906 C CA . ARG A 1 118 ? -22.058 -2.024 -5.213 1.00 38.06 118 ARG A CA 1
ATOM 907 C C . ARG A 1 118 ? -21.957 -1.970 -3.663 1.00 38.06 118 ARG A C 1
ATOM 909 O O . ARG A 1 118 ? -22.984 -2.095 -3.011 1.00 38.06 118 ARG A O 1
ATOM 916 N N . TRP A 1 119 ? -20.800 -1.756 -3.053 1.00 48.00 119 TRP A N 1
ATOM 917 C CA . TRP A 1 119 ? -20.547 -1.665 -1.609 1.00 48.00 119 TRP A CA 1
ATOM 918 C C . TRP A 1 119 ? -20.509 -0.200 -1.128 1.00 48.00 119 TRP A C 1
ATOM 920 O O . TRP A 1 119 ? -19.883 0.110 -0.120 1.00 48.00 119 TRP A O 1
ATOM 930 N N . ALA A 1 120 ? -21.100 0.714 -1.903 1.00 43.84 120 ALA A N 1
ATOM 931 C CA . ALA A 1 120 ? -20.964 2.161 -1.737 1.00 43.84 120 ALA A CA 1
ATOM 932 C C . ALA A 1 120 ? -21.980 2.787 -0.764 1.00 43.84 120 ALA A C 1
ATOM 934 O O . ALA A 1 120 ? -21.788 3.930 -0.353 1.00 43.84 120 ALA A O 1
ATOM 935 N N . ASP A 1 121 ? -23.035 2.046 -0.409 1.00 48.62 121 ASP A N 1
ATOM 936 C CA . ASP A 1 121 ? -24.243 2.596 0.219 1.00 48.62 121 ASP A CA 1
ATOM 937 C C . ASP A 1 121 ? -24.299 2.412 1.751 1.00 48.62 121 ASP A C 1
ATOM 939 O O . ASP A 1 121 ? -25.182 2.967 2.403 1.00 48.62 121 ASP A O 1
ATOM 943 N N . GLU A 1 122 ? -23.361 1.668 2.349 1.00 57.88 122 GLU A N 1
ATOM 944 C CA . GLU A 1 122 ? -23.233 1.569 3.809 1.00 57.88 122 GLU A CA 1
ATOM 945 C C . GLU A 1 122 ? -22.343 2.705 4.336 1.00 57.88 122 GLU A C 1
ATOM 947 O O . GLU A 1 122 ? -21.135 2.754 4.090 1.00 57.88 122 GLU A O 1
ATOM 952 N N . GLU A 1 123 ? -22.951 3.647 5.063 1.00 63.12 123 GLU A N 1
ATOM 953 C CA . GLU A 1 123 ? -22.251 4.755 5.717 1.00 63.12 123 GLU A CA 1
ATOM 954 C C . GLU A 1 123 ? -21.455 4.258 6.935 1.00 63.12 123 GLU A C 1
ATOM 956 O O . GLU A 1 123 ? -21.905 4.341 8.075 1.00 63.12 123 GLU A O 1
ATOM 961 N N . LEU A 1 124 ? -20.246 3.747 6.687 1.00 74.38 124 LEU A N 1
ATOM 962 C CA . LEU A 1 124 ? -19.326 3.318 7.742 1.00 74.38 124 LEU A CA 1
ATOM 963 C C . LEU A 1 124 ? -18.715 4.538 8.449 1.00 74.38 124 LEU A C 1
ATOM 965 O O . LEU A 1 124 ? -17.931 5.297 7.863 1.00 74.38 124 LEU A O 1
ATOM 969 N N . ALA A 1 125 ? -19.076 4.703 9.718 1.00 79.06 125 ALA A N 1
ATOM 970 C CA . ALA A 1 125 ? -18.642 5.764 10.616 1.00 79.06 125 ALA A CA 1
ATOM 971 C C . ALA A 1 125 ? -18.374 5.176 12.008 1.00 79.06 125 ALA A C 1
ATOM 973 O O . ALA A 1 125 ? -19.058 4.248 12.423 1.00 79.06 125 ALA A O 1
ATOM 974 N N . LEU A 1 126 ? -17.394 5.725 12.729 1.00 81.44 126 LEU A N 1
ATOM 975 C CA . LEU A 1 126 ? -17.113 5.346 14.114 1.00 81.44 126 LEU A CA 1
ATOM 976 C C . LEU A 1 126 ? -18.102 6.046 15.062 1.00 81.44 126 LEU A C 1
ATOM 978 O O . LEU A 1 126 ? -18.045 7.271 15.209 1.00 81.44 126 LEU A O 1
ATOM 982 N N . TYR A 1 127 ? -18.985 5.302 15.726 1.00 80.88 127 TYR A N 1
ATOM 983 C CA . TYR A 1 127 ? -19.951 5.885 16.659 1.00 80.88 127 TYR A CA 1
ATOM 984 C C . TYR A 1 127 ? -19.344 6.156 18.044 1.00 80.88 127 TYR A C 1
ATOM 986 O O . TYR A 1 127 ? -18.363 5.553 18.489 1.00 80.88 127 TYR A O 1
ATOM 994 N N . ALA A 1 128 ? -19.945 7.105 18.766 1.00 80.19 128 ALA A N 1
ATOM 995 C CA . ALA A 1 128 ? -19.479 7.507 20.087 1.00 80.19 128 ALA A CA 1
ATOM 996 C C . ALA A 1 128 ? -19.595 6.353 21.101 1.00 80.19 128 ALA A C 1
ATOM 998 O O . ALA A 1 128 ? -20.693 5.967 21.494 1.00 80.19 128 ALA A O 1
ATOM 999 N N . GLY A 1 129 ? -18.446 5.852 21.563 1.00 80.69 129 GLY A N 1
ATOM 1000 C CA . GLY A 1 129 ? -18.352 4.756 22.535 1.00 80.69 129 GLY A CA 1
ATOM 1001 C C . GLY A 1 129 ? -17.861 3.429 21.953 1.00 80.69 129 GLY A C 1
ATOM 1002 O O . GLY A 1 129 ? -17.532 2.536 22.729 1.00 80.69 129 GLY A O 1
ATOM 1003 N N . GLU A 1 130 ? -17.752 3.305 20.629 1.00 83.06 130 GLU A N 1
ATOM 1004 C CA . GLU A 1 130 ? -17.212 2.106 19.981 1.00 83.06 130 GLU A CA 1
ATOM 1005 C C . GLU A 1 130 ? -15.689 1.974 20.157 1.00 83.06 130 GLU A C 1
ATOM 1007 O O . GLU A 1 130 ? -14.954 2.960 20.289 1.00 83.06 130 GLU A O 1
ATOM 1012 N N . GLU A 1 131 ? -15.196 0.732 20.145 1.00 85.69 131 GLU A N 1
ATOM 1013 C CA . GLU A 1 131 ? -13.759 0.455 20.117 1.00 85.69 131 GLU A CA 1
ATOM 1014 C C . GLU A 1 131 ? -13.191 0.775 18.730 1.00 85.69 131 GLU A C 1
ATOM 1016 O O . GLU A 1 131 ? -13.321 -0.007 17.791 1.00 85.69 131 GLU A O 1
ATOM 1021 N N . CYS A 1 132 ? -12.516 1.916 18.608 1.00 89.88 132 CYS A N 1
ATOM 1022 C CA . CYS A 1 132 ? -11.794 2.265 17.392 1.00 89.88 132 CYS A CA 1
ATOM 1023 C C . CYS A 1 132 ? -10.641 1.280 17.127 1.00 89.88 132 CYS A C 1
ATOM 1025 O O . CYS A 1 132 ? -9.743 1.115 17.961 1.00 89.88 132 CYS A O 1
ATOM 1027 N N . PHE A 1 133 ? -10.609 0.686 15.933 1.00 94.38 133 PHE A N 1
ATOM 1028 C CA . PHE A 1 133 ? -9.496 -0.149 15.487 1.00 94.38 133 PHE A CA 1
ATOM 1029 C C . PHE A 1 133 ? -9.040 0.258 14.084 1.00 94.38 133 PHE A C 1
ATOM 1031 O O . PHE A 1 133 ? -9.848 0.421 13.171 1.00 94.38 133 PHE A O 1
ATOM 1038 N N . ILE A 1 134 ? -7.730 0.408 13.902 1.00 95.44 134 ILE A N 1
ATOM 1039 C CA . ILE A 1 134 ? -7.112 0.766 12.625 1.00 95.44 134 ILE A CA 1
ATOM 1040 C C . ILE A 1 134 ? -6.196 -0.375 12.196 1.00 95.44 134 ILE A C 1
ATOM 1042 O O . ILE A 1 134 ? -5.298 -0.768 12.940 1.00 95.44 134 ILE A O 1
ATOM 1046 N N . VAL A 1 135 ? -6.376 -0.871 10.974 1.00 97.19 135 VAL A N 1
ATOM 1047 C CA . VAL A 1 135 ? -5.408 -1.765 10.333 1.00 97.19 135 VAL A CA 1
ATOM 1048 C C . VAL A 1 135 ? -4.662 -1.002 9.255 1.00 97.19 135 VAL A C 1
ATOM 1050 O O . VAL A 1 135 ? -5.252 -0.431 8.338 1.00 97.19 135 VAL A O 1
ATOM 1053 N N . THR A 1 136 ? -3.340 -1.003 9.368 1.00 97.44 136 THR A N 1
ATOM 1054 C CA . THR A 1 136 ? -2.434 -0.465 8.363 1.00 97.44 136 THR A CA 1
ATOM 1055 C C . THR A 1 136 ? -1.484 -1.550 7.878 1.00 97.44 136 THR A C 1
ATOM 1057 O O . THR A 1 136 ? -1.275 -2.571 8.535 1.00 97.44 136 THR A O 1
ATOM 1060 N N . ALA A 1 137 ? -0.909 -1.344 6.701 1.00 97.38 137 ALA A N 1
ATOM 1061 C CA . ALA A 1 137 ? 0.043 -2.271 6.126 1.00 97.38 137 ALA A CA 1
ATOM 1062 C C . ALA A 1 137 ? 1.128 -1.520 5.359 1.00 97.38 137 ALA A C 1
ATOM 1064 O O . ALA A 1 137 ? 0.884 -0.476 4.747 1.00 97.38 137 ALA A O 1
ATOM 1065 N N . VAL A 1 138 ? 2.328 -2.083 5.388 1.00 96.00 138 VAL A N 1
ATOM 1066 C CA . VAL A 1 138 ? 3.480 -1.657 4.597 1.00 96.00 138 VAL A CA 1
ATOM 1067 C C . VAL A 1 138 ? 3.779 -2.681 3.509 1.00 96.00 138 VAL A C 1
ATOM 1069 O O . VAL A 1 138 ? 3.357 -3.834 3.586 1.00 96.00 138 VAL A O 1
ATOM 1072 N N . ARG A 1 139 ? 4.494 -2.246 2.474 1.00 94.25 139 ARG A N 1
ATOM 1073 C CA . ARG A 1 139 ? 5.027 -3.103 1.413 1.00 94.25 139 ARG A CA 1
ATOM 1074 C C . ARG A 1 139 ? 6.444 -2.647 1.089 1.00 94.25 139 ARG A C 1
ATOM 1076 O O . ARG A 1 139 ? 6.718 -1.447 1.152 1.00 94.25 139 ARG A O 1
ATOM 1083 N N . SER A 1 140 ? 7.315 -3.586 0.741 1.00 93.75 140 SER A N 1
ATOM 1084 C CA . SER A 1 140 ? 8.687 -3.331 0.304 1.00 93.75 140 SER A CA 1
ATOM 1085 C C . SER A 1 140 ? 8.693 -2.386 -0.895 1.00 93.75 140 SER A C 1
ATOM 1087 O O . SER A 1 140 ? 7.853 -2.512 -1.789 1.00 93.75 140 SER A O 1
ATOM 1089 N N . GLY A 1 141 ? 9.649 -1.456 -0.957 1.00 92.31 141 GLY A N 1
ATOM 1090 C CA . GLY A 1 141 ? 9.757 -0.523 -2.082 1.00 92.31 141 GLY A CA 1
ATOM 1091 C C . GLY A 1 141 ? 9.911 -1.247 -3.423 1.00 92.31 141 GLY A C 1
ATOM 1092 O O . GLY A 1 141 ? 9.226 -0.909 -4.387 1.00 92.31 141 GLY A O 1
ATOM 1093 N N . PHE A 1 142 ? 10.727 -2.305 -3.456 1.00 93.19 142 PHE A N 1
ATOM 1094 C CA . PHE A 1 142 ? 10.974 -3.140 -4.641 1.00 93.19 142 PHE A CA 1
ATOM 1095 C C . PHE A 1 142 ? 9.692 -3.723 -5.256 1.00 93.19 142 PHE A C 1
ATOM 1097 O O . PHE A 1 142 ? 9.576 -3.841 -6.470 1.00 93.19 142 PHE A O 1
ATOM 1104 N N . GLU A 1 143 ? 8.698 -4.025 -4.423 1.00 92.69 143 GLU A N 1
ATOM 1105 C CA . GLU A 1 143 ? 7.415 -4.586 -4.842 1.00 92.69 143 GLU A CA 1
ATOM 1106 C C . GLU A 1 143 ? 6.327 -3.507 -5.004 1.00 92.69 143 GLU A C 1
ATOM 1108 O O . GLU A 1 143 ? 5.473 -3.586 -5.893 1.00 92.69 143 GLU A O 1
ATOM 1113 N N . PHE A 1 144 ? 6.371 -2.454 -4.184 1.00 93.06 144 PHE A N 1
ATOM 1114 C CA . PHE A 1 144 ? 5.456 -1.321 -4.263 1.00 93.06 144 PHE A CA 1
ATOM 1115 C C . PHE A 1 144 ? 5.645 -0.515 -5.558 1.00 93.06 144 PHE A C 1
ATOM 1117 O O . PHE A 1 144 ? 4.662 -0.289 -6.270 1.00 93.06 144 PHE A O 1
ATOM 1124 N N . TYR A 1 145 ? 6.874 -0.085 -5.879 1.00 93.62 145 TYR A N 1
ATOM 1125 C CA . TYR A 1 145 ? 7.132 0.867 -6.968 1.00 93.62 145 TYR A CA 1
ATOM 1126 C C . TYR A 1 145 ? 6.668 0.345 -8.342 1.00 93.62 145 TYR A C 1
ATOM 1128 O O . TYR A 1 145 ? 5.885 1.048 -8.991 1.00 93.62 145 TYR A O 1
ATOM 1136 N N . PRO A 1 146 ? 7.017 -0.886 -8.781 1.00 94.31 146 PRO A N 1
ATOM 1137 C CA . PRO A 1 146 ? 6.521 -1.434 -10.045 1.00 94.31 146 PRO A CA 1
ATOM 1138 C C . PRO A 1 146 ? 4.998 -1.578 -10.056 1.00 94.31 146 PRO A C 1
ATOM 1140 O O . PRO A 1 146 ? 4.342 -1.311 -11.060 1.00 94.31 146 PRO A O 1
ATOM 1143 N N . SER A 1 147 ? 4.394 -1.962 -8.927 1.00 92.56 147 SER A N 1
ATOM 1144 C CA . SER A 1 147 ? 2.938 -2.062 -8.842 1.00 92.56 147 SER A CA 1
ATOM 1145 C C . SER A 1 147 ? 2.281 -0.683 -8.988 1.00 92.56 147 SER A C 1
ATOM 1147 O O . SER A 1 147 ? 1.285 -0.545 -9.708 1.00 92.56 147 SER A O 1
ATOM 1149 N N . GLY A 1 148 ? 2.828 0.334 -8.317 1.00 90.06 148 GLY A N 1
ATOM 1150 C CA . GLY A 1 148 ? 2.382 1.725 -8.371 1.00 90.06 148 GLY A CA 1
ATOM 1151 C C . GLY A 1 148 ? 2.474 2.325 -9.775 1.00 90.06 148 GLY A C 1
ATOM 1152 O O . GLY A 1 148 ? 1.532 3.008 -10.179 1.00 90.06 148 GLY A O 1
ATOM 1153 N N . TYR A 1 149 ? 3.532 2.002 -10.529 1.00 91.81 149 TYR A N 1
ATOM 1154 C CA . TYR A 1 149 ? 3.731 2.384 -11.935 1.00 91.81 149 TYR A CA 1
ATOM 1155 C C . TYR A 1 149 ? 2.522 2.009 -12.796 1.00 91.81 149 TYR A C 1
ATOM 1157 O O . TYR A 1 149 ? 1.787 2.889 -13.247 1.00 91.81 149 TYR A O 1
ATOM 1165 N N . PHE A 1 150 ? 2.216 0.714 -12.905 1.00 92.00 150 PHE A N 1
ATOM 1166 C CA . PHE A 1 150 ? 1.104 0.234 -13.733 1.00 92.00 150 PHE A CA 1
ATOM 1167 C C . PHE A 1 150 ? -0.289 0.690 -13.266 1.00 92.00 150 PHE A C 1
ATOM 1169 O O . PHE A 1 150 ? -1.187 0.835 -14.091 1.00 92.00 150 PHE A O 1
ATOM 1176 N N . GLN A 1 151 ? -0.510 0.940 -11.966 1.00 87.06 151 GLN A N 1
ATOM 1177 C CA . GLN A 1 151 ? -1.796 1.501 -11.512 1.00 87.06 151 GLN A CA 1
ATOM 1178 C C . GLN A 1 151 ? -1.927 3.003 -11.801 1.00 87.06 151 GLN A C 1
ATOM 1180 O O . GLN A 1 151 ? -3.037 3.468 -12.051 1.00 87.06 151 GLN A O 1
ATOM 1185 N N . SER A 1 152 ? -0.830 3.760 -11.732 1.00 84.25 152 SER A N 1
ATOM 1186 C CA . SER A 1 152 ? -0.873 5.230 -11.760 1.00 84.25 152 SER A CA 1
ATOM 1187 C C . SER A 1 152 ? -0.687 5.820 -13.155 1.00 84.25 152 SER A C 1
ATOM 1189 O O . SER A 1 152 ? -1.090 6.959 -13.362 1.00 84.25 152 SER A O 1
ATOM 1191 N N . MET A 1 153 ? -0.144 5.049 -14.102 1.00 83.06 153 MET A N 1
ATOM 1192 C CA . MET A 1 153 ? 0.238 5.489 -15.452 1.00 83.06 153 MET A CA 1
ATOM 1193 C C . MET A 1 153 ? -0.844 6.273 -16.217 1.00 83.06 153 MET A C 1
ATOM 1195 O O . MET A 1 153 ? -0.528 7.221 -16.931 1.00 83.06 153 MET A O 1
ATOM 1199 N N . PHE A 1 154 ? -2.120 5.907 -16.047 1.00 80.12 154 PHE A N 1
ATOM 1200 C CA . PHE A 1 154 ? -3.264 6.594 -16.668 1.00 80.12 154 PHE A CA 1
ATOM 1201 C C . PHE A 1 154 ? -4.048 7.490 -15.697 1.00 80.12 154 PHE A C 1
ATOM 1203 O O . PHE A 1 154 ? -5.042 8.103 -16.079 1.00 80.12 154 PHE A O 1
ATOM 1210 N N . ASN A 1 155 ? -3.641 7.577 -14.427 1.00 73.38 155 ASN A N 1
ATOM 1211 C CA . ASN A 1 155 ? -4.353 8.369 -13.433 1.00 73.38 155 ASN A CA 1
ATOM 1212 C C . ASN A 1 155 ? -3.800 9.799 -13.349 1.00 73.38 155 ASN A C 1
ATOM 1214 O O . ASN A 1 155 ? -2.985 10.136 -12.487 1.00 73.38 155 ASN A O 1
ATOM 1218 N N . HIS A 1 156 ? -4.323 10.670 -14.213 1.00 68.62 156 HIS A N 1
ATOM 1219 C CA . HIS A 1 156 ? -3.969 12.092 -14.262 1.00 68.62 156 HIS A CA 1
ATOM 1220 C C . HIS A 1 156 ? -4.184 12.844 -12.933 1.00 68.62 156 HIS A C 1
ATOM 1222 O O . HIS A 1 156 ? -3.527 13.866 -12.713 1.00 68.62 156 HIS A O 1
ATOM 1228 N N . THR A 1 157 ? -5.059 12.345 -12.045 1.00 64.12 157 THR A N 1
ATOM 1229 C CA . THR A 1 157 ? -5.372 12.979 -10.749 1.00 64.12 157 THR A CA 1
ATOM 1230 C C . THR A 1 157 ? -4.282 12.807 -9.695 1.00 64.12 157 THR A C 1
ATOM 1232 O O . THR A 1 157 ? -4.305 13.515 -8.692 1.00 64.12 157 THR A O 1
ATOM 1235 N N . ILE A 1 158 ? -3.301 11.919 -9.906 1.00 63.62 158 ILE A N 1
ATOM 1236 C CA . ILE A 1 158 ? -2.176 11.774 -8.981 1.00 63.62 158 ILE A CA 1
ATOM 1237 C C . ILE A 1 158 ? -1.074 12.764 -9.405 1.00 63.62 158 ILE A C 1
ATOM 1239 O O . ILE A 1 158 ? -0.433 12.555 -10.444 1.00 63.62 158 ILE A O 1
ATOM 1243 N N . PRO A 1 159 ? -0.810 13.848 -8.645 1.00 56.25 159 PRO A N 1
ATOM 1244 C CA . PRO A 1 159 ? 0.165 14.869 -9.046 1.00 56.25 159 PRO A CA 1
ATOM 1245 C C . PRO A 1 159 ? 1.597 14.319 -9.116 1.00 56.25 159 PRO A C 1
ATOM 1247 O O . PRO A 1 159 ? 2.360 14.710 -9.993 1.00 56.25 159 PRO A O 1
ATOM 1250 N N . TRP A 1 160 ? 1.918 13.355 -8.249 1.00 56.03 160 TRP A N 1
ATOM 1251 C CA . TRP A 1 160 ? 3.223 12.684 -8.147 1.00 56.03 160 TRP A CA 1
ATOM 1252 C C . TRP A 1 160 ? 3.203 11.240 -8.666 1.00 56.03 160 TRP A C 1
ATOM 1254 O O . TRP A 1 160 ? 4.121 10.469 -8.398 1.00 56.03 160 TRP A O 1
ATOM 1264 N N . GLY A 1 161 ? 2.123 10.852 -9.349 1.00 58.38 161 GLY A N 1
ATOM 1265 C CA . GLY A 1 161 ? 1.990 9.521 -9.925 1.00 58.38 161 GLY A CA 1
ATOM 1266 C C . GLY A 1 161 ? 2.960 9.339 -11.082 1.00 58.38 161 GLY A C 1
ATOM 1267 O O . GLY A 1 161 ? 3.393 10.314 -11.701 1.00 58.38 161 GLY A O 1
ATOM 1268 N N . TYR A 1 162 ? 3.264 8.083 -11.389 1.00 59.22 162 TYR A N 1
ATOM 1269 C CA . TYR A 1 162 ? 4.020 7.751 -12.584 1.00 59.22 162 TYR A CA 1
ATOM 1270 C C . TYR A 1 162 ? 3.299 8.280 -13.835 1.00 59.22 162 TYR A C 1
ATOM 1272 O O . TYR A 1 162 ? 2.113 8.014 -14.036 1.00 59.22 162 TYR A O 1
ATOM 1280 N N . ARG A 1 163 ? 4.018 9.054 -14.645 1.00 64.62 163 ARG A N 1
ATOM 1281 C CA . ARG A 1 163 ? 3.584 9.659 -15.902 1.00 64.62 163 ARG A CA 1
ATOM 1282 C C . ARG A 1 163 ? 4.592 9.265 -16.975 1.00 64.62 163 ARG A C 1
ATOM 1284 O O . ARG A 1 163 ? 5.777 9.558 -16.795 1.00 64.62 163 ARG A O 1
ATOM 1291 N N . PRO A 1 164 ? 4.147 8.674 -18.091 1.00 53.75 164 PRO A N 1
ATOM 1292 C CA . PRO A 1 164 ? 5.029 8.470 -19.223 1.00 53.75 164 PRO A CA 1
ATOM 1293 C C . PRO A 1 164 ? 5.687 9.786 -19.645 1.00 53.75 164 PRO A C 1
ATOM 1295 O O . PRO A 1 164 ? 5.028 10.831 -19.638 1.00 53.75 164 PRO A O 1
ATOM 1298 N N . HIS A 1 165 ? 6.972 9.725 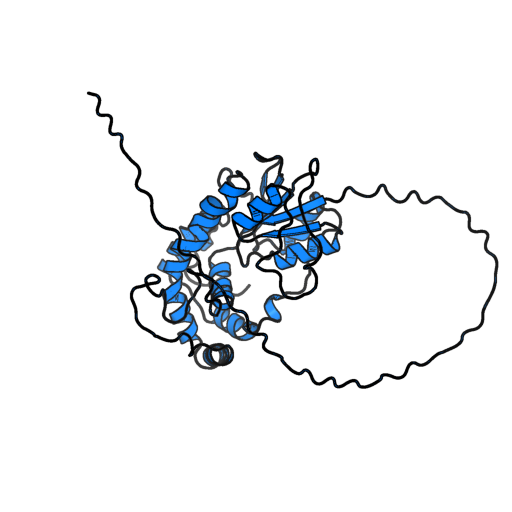-20.001 1.00 51.41 165 HIS A N 1
ATOM 1299 C CA . HIS A 1 165 ? 7.842 10.889 -20.250 1.00 51.41 165 HIS A CA 1
ATOM 1300 C C . HIS A 1 165 ? 8.291 11.660 -18.992 1.00 51.41 165 HIS A C 1
ATOM 1302 O O . HIS A 1 165 ? 8.763 12.794 -19.088 1.00 51.41 165 HIS A O 1
ATOM 1308 N N . GLY A 1 166 ? 8.221 11.032 -17.816 1.00 45.62 166 GLY A N 1
ATOM 1309 C CA . GLY A 1 166 ? 8.835 11.550 -16.597 1.00 45.62 166 GLY A CA 1
ATOM 1310 C C . GLY A 1 166 ? 7.994 12.594 -15.849 1.00 45.62 166 GLY A C 1
ATOM 1311 O O . GLY A 1 166 ? 6.822 12.832 -16.158 1.00 45.62 166 GLY A O 1
ATOM 1312 N N . PRO A 1 167 ? 8.572 13.237 -14.818 1.00 42.97 167 PRO A N 1
ATOM 1313 C CA . PRO A 1 167 ? 7.886 14.299 -14.107 1.00 42.97 167 PRO A CA 1
ATOM 1314 C C . PRO A 1 167 ? 7.743 15.495 -15.051 1.00 42.97 167 PRO A C 1
ATOM 1316 O O . PRO A 1 167 ? 8.726 16.170 -15.348 1.00 42.97 167 PRO A O 1
ATOM 1319 N N . LYS A 1 168 ? 6.513 15.822 -15.468 1.00 45.41 168 LYS A N 1
ATOM 1320 C CA . LYS A 1 168 ? 6.220 17.176 -15.958 1.00 45.41 168 LYS A CA 1
ATOM 1321 C C . LYS A 1 168 ? 6.584 18.130 -14.818 1.00 45.41 168 LYS A C 1
ATOM 1323 O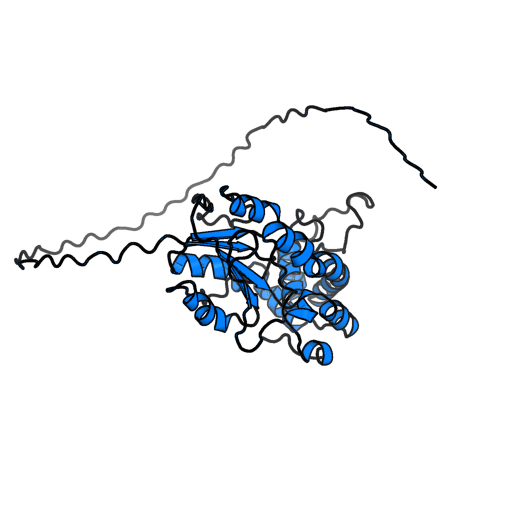 O . LYS A 1 168 ? 5.893 18.169 -13.799 1.00 45.41 168 LYS A O 1
ATOM 1328 N N . THR A 1 169 ? 7.732 18.794 -14.934 1.00 39.78 169 THR A N 1
ATOM 1329 C CA . THR A 1 169 ? 8.309 19.612 -13.867 1.00 39.78 169 THR A CA 1
ATOM 1330 C C . THR A 1 169 ? 7.392 20.791 -13.598 1.00 39.78 169 THR A C 1
ATOM 1332 O O . THR A 1 169 ? 7.413 21.778 -14.325 1.00 39.78 169 THR A O 1
ATOM 1335 N N . ARG A 1 170 ? 6.604 20.658 -12.524 1.00 37.41 170 ARG A N 1
ATOM 1336 C CA . ARG A 1 170 ? 5.530 21.567 -12.097 1.00 37.41 170 ARG A CA 1
ATOM 1337 C C . ARG A 1 170 ? 4.344 21.631 -13.061 1.00 37.41 170 ARG A C 1
ATOM 1339 O O . ARG A 1 170 ? 4.423 21.357 -14.251 1.00 37.41 170 ARG A O 1
ATOM 1346 N N . TYR A 1 171 ? 3.223 22.073 -12.502 1.00 40.28 171 TYR A N 1
ATOM 1347 C CA . TYR A 1 171 ? 1.939 22.269 -13.179 1.00 40.28 171 TYR A CA 1
ATOM 1348 C C . TYR A 1 171 ? 1.931 23.435 -14.200 1.00 40.28 171 TYR A C 1
ATOM 1350 O O . TYR A 1 171 ? 0.864 23.781 -14.699 1.00 40.28 171 TYR A O 1
ATOM 1358 N N . HIS A 1 172 ? 3.085 24.064 -14.480 1.00 34.75 172 HIS A N 1
ATOM 1359 C CA . HIS A 1 172 ? 3.167 25.355 -15.180 1.00 34.75 172 HIS A CA 1
ATOM 1360 C C . HIS A 1 172 ? 4.271 25.494 -16.250 1.00 34.75 172 HIS A C 1
ATOM 1362 O O . HIS A 1 172 ? 4.123 26.356 -17.110 1.00 34.75 172 HIS A O 1
ATOM 1368 N N . ASP A 1 173 ? 5.318 24.655 -16.273 1.00 36.53 173 ASP A N 1
ATOM 1369 C CA . ASP A 1 173 ? 6.549 24.953 -17.039 1.00 36.53 173 ASP A CA 1
ATOM 1370 C C . ASP A 1 173 ? 6.799 24.036 -18.267 1.00 36.53 173 ASP A C 1
ATOM 1372 O O . ASP A 1 173 ? 7.945 23.725 -18.594 1.00 36.53 173 ASP A O 1
ATOM 1376 N N . SER A 1 174 ? 5.755 23.581 -18.981 1.00 33.91 174 SER A N 1
ATOM 1377 C CA . SER A 1 174 ? 5.907 23.071 -20.366 1.00 33.91 174 SER A CA 1
ATOM 1378 C C . SER A 1 174 ? 4.603 23.012 -21.183 1.00 33.91 174 SER A C 1
ATOM 1380 O O . SER A 1 174 ? 3.551 22.667 -20.637 1.00 33.91 174 SER A O 1
ATOM 1382 N N . PRO A 1 175 ? 4.658 23.297 -22.501 1.00 33.16 175 PRO A N 1
ATOM 1383 C CA . PRO A 1 175 ? 3.482 23.410 -23.361 1.00 33.16 175 PRO A CA 1
ATOM 1384 C C . PRO A 1 175 ? 2.926 22.046 -23.788 1.00 33.16 175 PRO A C 1
ATOM 1386 O O . PRO A 1 175 ? 3.693 21.156 -24.135 1.00 33.16 175 PRO A O 1
ATOM 1389 N N . ASN A 1 176 ? 1.592 21.924 -23.809 1.00 38.56 176 ASN A N 1
ATOM 1390 C CA . ASN A 1 176 ? 0.722 21.120 -24.695 1.00 38.56 176 ASN A CA 1
ATOM 1391 C C . ASN A 1 176 ? 1.184 19.761 -25.284 1.00 38.56 176 ASN A C 1
ATOM 1393 O O . ASN A 1 176 ? 0.580 19.293 -26.245 1.00 38.56 176 ASN A O 1
ATOM 1397 N N . ALA A 1 177 ? 2.152 19.059 -24.694 1.00 40.47 177 ALA A N 1
ATOM 1398 C CA . ALA A 1 177 ? 2.391 17.646 -24.971 1.00 40.47 177 ALA A CA 1
ATOM 1399 C C . ALA A 1 177 ? 1.201 16.848 -24.421 1.00 40.47 177 ALA A C 1
ATOM 1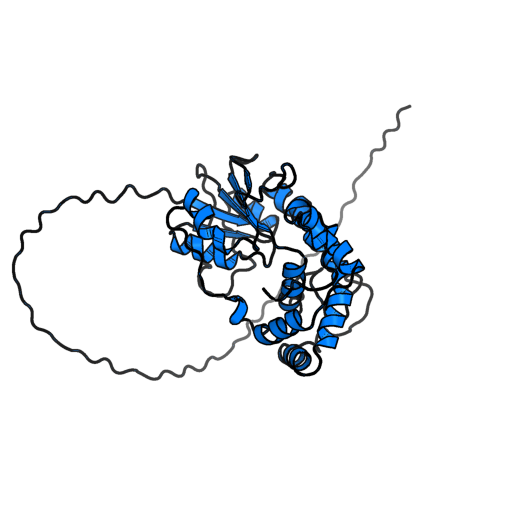401 O O . ALA A 1 177 ? 1.094 16.616 -23.204 1.00 40.47 177 ALA A O 1
ATOM 1402 N N . SER A 1 178 ? 0.268 16.518 -25.313 1.00 45.28 178 SER A N 1
ATOM 1403 C CA . SER A 1 178 ? -0.954 15.790 -25.011 1.00 45.28 178 SER A CA 1
ATOM 1404 C C . SER A 1 178 ? -0.618 14.432 -24.406 1.00 45.28 178 SER A C 1
ATOM 1406 O O . SER A 1 178 ? 0.223 13.689 -24.896 1.00 45.28 178 SER A O 1
ATOM 1408 N N . THR A 1 179 ? -1.310 14.068 -23.330 1.00 51.03 179 THR A N 1
ATOM 1409 C CA . THR A 1 179 ? -1.234 12.721 -22.740 1.00 51.03 179 THR A CA 1
ATOM 1410 C C . THR A 1 179 ? -2.028 11.694 -23.564 1.00 51.03 179 THR A C 1
ATOM 1412 O O . THR A 1 179 ? -2.540 10.729 -23.010 1.00 51.03 179 THR A O 1
ATOM 1415 N N . SER A 1 180 ? -2.192 11.939 -24.868 1.00 51.84 180 SER A N 1
ATOM 1416 C CA . SER A 1 180 ? -3.044 11.192 -25.803 1.00 51.84 180 SER A CA 1
ATOM 1417 C C . SER A 1 180 ? -2.461 9.845 -26.219 1.00 51.84 180 SER A C 1
ATOM 1419 O O . SER A 1 180 ? -3.206 8.958 -26.628 1.00 51.84 180 SER A O 1
ATOM 1421 N N . ASP A 1 181 ? -1.142 9.695 -26.115 1.00 66.88 181 ASP A N 1
ATOM 1422 C CA . ASP A 1 181 ? -0.418 8.675 -26.879 1.00 66.88 181 ASP A CA 1
ATOM 1423 C C . ASP A 1 181 ? -0.162 7.395 -26.073 1.00 66.88 181 ASP A C 1
ATOM 1425 O O . ASP A 1 181 ? 0.244 6.379 -26.627 1.00 66.88 181 ASP A O 1
ATOM 1429 N N . TRP A 1 182 ? -0.440 7.403 -24.767 1.00 76.12 182 TRP A N 1
ATOM 1430 C CA . TRP A 1 182 ? -0.336 6.217 -23.917 1.00 76.12 182 TRP A CA 1
ATOM 1431 C C . TRP A 1 182 ? -1.728 5.668 -23.624 1.00 76.12 182 TRP A C 1
ATOM 1433 O O . TRP A 1 182 ? -2.456 6.163 -22.766 1.00 76.12 182 TRP A O 1
ATOM 1443 N N . THR A 1 183 ? -2.089 4.615 -24.354 1.00 86.44 183 THR A N 1
ATOM 1444 C CA . THR A 1 183 ? -3.329 3.851 -24.168 1.00 86.44 183 THR A CA 1
ATOM 1445 C C . THR A 1 183 ? -3.030 2.472 -23.582 1.00 86.44 183 THR A C 1
ATOM 1447 O O . THR A 1 183 ? -1.902 1.984 -23.677 1.00 86.44 183 THR A O 1
ATOM 1450 N N . VAL A 1 184 ? -4.048 1.797 -23.032 1.00 88.94 184 VAL A N 1
ATOM 1451 C CA . VAL A 1 184 ? -3.950 0.395 -22.570 1.00 88.94 184 VAL A CA 1
ATOM 1452 C C . VAL A 1 184 ? -3.316 -0.500 -23.643 1.00 88.94 184 VAL A C 1
ATOM 1454 O O . VAL A 1 184 ? -2.368 -1.221 -23.346 1.00 88.94 184 VAL A O 1
ATOM 1457 N N . GLY A 1 185 ? -3.771 -0.391 -24.897 1.00 91.56 185 GLY A N 1
ATOM 1458 C CA . GLY A 1 185 ? -3.254 -1.192 -26.011 1.00 91.56 185 GLY A CA 1
ATOM 1459 C C . GLY A 1 185 ? -1.816 -0.850 -26.420 1.00 91.56 185 GLY A C 1
ATOM 1460 O O . GLY A 1 185 ? -1.100 -1.721 -26.904 1.00 91.56 185 GLY A O 1
ATOM 1461 N N . ILE A 1 186 ? -1.360 0.389 -26.203 1.00 88.69 186 ILE A N 1
ATOM 1462 C CA . ILE A 1 186 ? 0.039 0.777 -26.443 1.00 88.69 186 ILE A CA 1
ATOM 1463 C C . ILE A 1 186 ? 0.944 0.225 -25.339 1.00 88.69 186 ILE A C 1
ATOM 1465 O O . ILE A 1 186 ? 1.979 -0.350 -25.650 1.00 88.69 186 ILE A O 1
ATOM 1469 N N . VAL A 1 187 ? 0.526 0.283 -24.071 1.00 90.19 187 VAL A N 1
ATOM 1470 C CA . VAL A 1 187 ? 1.284 -0.319 -22.956 1.00 90.19 187 VAL A CA 1
ATOM 1471 C C . VAL A 1 187 ? 1.327 -1.843 -23.058 1.00 90.19 187 VAL A C 1
ATOM 1473 O O . VAL A 1 187 ? 2.365 -2.438 -22.782 1.00 90.19 187 VAL A O 1
ATOM 1476 N N . GLN A 1 188 ? 0.235 -2.480 -23.491 1.00 92.56 188 GLN A N 1
ATOM 1477 C CA . GLN A 1 188 ? 0.203 -3.917 -23.778 1.00 92.56 188 GLN A CA 1
ATOM 1478 C C . GLN A 1 188 ? 1.189 -4.280 -24.889 1.00 92.56 188 GLN A C 1
ATOM 1480 O O . GLN A 1 188 ? 2.074 -5.101 -24.661 1.00 92.56 188 GLN A O 1
ATOM 1485 N N . ARG A 1 189 ? 1.139 -3.571 -26.022 1.00 90.88 189 ARG A N 1
ATOM 1486 C CA . ARG A 1 189 ? 2.074 -3.772 -27.133 1.00 90.88 189 ARG A CA 1
ATOM 1487 C C . ARG A 1 189 ? 3.531 -3.517 -26.747 1.00 90.88 189 ARG A C 1
ATOM 1489 O O . ARG A 1 189 ? 4.392 -4.316 -27.082 1.00 90.88 189 ARG A O 1
ATOM 1496 N N . MET A 1 190 ? 3.827 -2.458 -25.990 1.00 88.75 190 MET A N 1
ATOM 1497 C CA . MET A 1 190 ? 5.175 -2.230 -25.455 1.00 88.75 190 MET A CA 1
ATOM 1498 C C . MET A 1 190 ? 5.595 -3.361 -24.512 1.00 88.75 190 MET A C 1
ATOM 1500 O O . MET A 1 190 ? 6.722 -3.830 -24.590 1.00 88.75 190 MET A O 1
ATOM 1504 N N . GLY A 1 191 ? 4.692 -3.857 -23.667 1.00 90.94 191 GLY A N 1
ATOM 1505 C CA . GLY A 1 191 ? 4.935 -5.035 -22.839 1.00 90.94 191 GLY A CA 1
ATOM 1506 C C . GLY A 1 191 ? 5.268 -6.293 -23.640 1.00 90.94 191 GLY A C 1
ATOM 1507 O O . GLY A 1 191 ? 6.079 -7.108 -23.200 1.00 90.94 191 GLY A O 1
ATOM 1508 N N . GLU A 1 192 ? 4.658 -6.433 -24.815 1.00 92.31 192 GLU A N 1
ATOM 1509 C CA . GLU A 1 192 ? 4.789 -7.586 -25.700 1.00 92.31 192 GLU A CA 1
ATOM 1510 C C . GLU A 1 192 ? 6.024 -7.521 -26.610 1.00 92.31 192 GLU A C 1
ATOM 1512 O O . GLU A 1 192 ? 6.754 -8.512 -26.708 1.00 92.31 192 GLU A O 1
ATOM 1517 N N . GLU A 1 193 ? 6.290 -6.361 -27.210 1.00 93.56 193 GLU A N 1
ATOM 1518 C CA . GLU A 1 193 ? 7.292 -6.136 -28.262 1.00 93.56 193 GLU A CA 1
ATOM 1519 C C . GLU A 1 193 ? 8.571 -5.440 -27.755 1.00 93.56 193 GLU A C 1
ATOM 1521 O O . GLU A 1 193 ? 9.647 -5.653 -28.308 1.00 93.56 193 GLU A O 1
ATOM 1526 N N . ASN A 1 194 ? 8.487 -4.598 -26.715 1.00 92.75 194 ASN A N 1
ATOM 1527 C CA . ASN A 1 194 ? 9.592 -3.740 -26.260 1.00 92.75 194 ASN A CA 1
ATOM 1528 C C . ASN A 1 194 ? 9.530 -3.440 -24.747 1.00 92.75 194 ASN A C 1
ATOM 1530 O O . ASN A 1 194 ? 9.388 -2.292 -24.311 1.00 92.75 194 ASN A O 1
ATOM 1534 N N . ILE A 1 195 ? 9.640 -4.491 -23.926 1.00 95.38 195 ILE A N 1
ATOM 1535 C CA . ILE A 1 195 ? 9.557 -4.377 -22.460 1.00 95.38 195 ILE A CA 1
ATOM 1536 C C . ILE A 1 195 ? 10.628 -3.430 -21.886 1.00 95.38 195 ILE A C 1
ATOM 1538 O O . ILE A 1 195 ? 10.382 -2.722 -20.909 1.00 95.38 195 ILE A O 1
ATOM 1542 N N . THR A 1 196 ? 11.787 -3.340 -22.546 1.00 93.81 196 THR A N 1
ATOM 1543 C CA . THR A 1 196 ? 12.897 -2.443 -22.197 1.00 93.81 196 THR A CA 1
ATOM 1544 C C . THR A 1 196 ? 12.483 -0.971 -22.192 1.00 93.81 196 THR A C 1
ATOM 1546 O O . THR A 1 196 ? 12.938 -0.223 -21.329 1.00 93.81 196 THR A O 1
ATOM 1549 N N . ALA A 1 197 ? 11.586 -0.543 -23.088 1.00 88.94 197 ALA A N 1
ATOM 1550 C CA . ALA A 1 197 ? 11.084 0.831 -23.100 1.00 88.94 197 ALA A CA 1
ATOM 1551 C C . ALA A 1 197 ? 10.220 1.156 -21.865 1.00 88.94 197 ALA A C 1
ATOM 1553 O O . ALA A 1 197 ? 10.355 2.240 -21.300 1.00 88.94 197 ALA A O 1
ATOM 1554 N N . LEU A 1 198 ? 9.393 0.210 -21.395 1.00 89.69 198 LEU A N 1
ATOM 1555 C CA . LEU A 1 198 ? 8.639 0.368 -20.140 1.00 89.69 198 LEU A CA 1
ATOM 1556 C C . LEU A 1 198 ? 9.572 0.385 -18.921 1.00 89.69 198 LEU A C 1
ATOM 1558 O O . LEU A 1 198 ? 9.370 1.170 -17.998 1.00 89.69 198 LEU A O 1
ATOM 1562 N N . ILE A 1 199 ? 10.617 -0.449 -18.918 1.00 94.25 199 ILE A N 1
ATOM 1563 C CA . ILE A 1 199 ? 11.632 -0.459 -17.853 1.00 94.25 199 ILE A CA 1
ATOM 1564 C C . ILE A 1 199 ? 12.384 0.879 -17.818 1.00 94.25 199 ILE A C 1
ATOM 1566 O O . ILE A 1 199 ? 12.565 1.443 -16.741 1.00 94.25 199 ILE A O 1
ATOM 1570 N N . ALA A 1 200 ? 12.779 1.423 -18.972 1.00 89.44 200 ALA A N 1
ATOM 1571 C CA . ALA A 1 200 ? 13.454 2.716 -19.060 1.00 89.44 200 ALA A CA 1
ATOM 1572 C C . ALA A 1 200 ? 12.571 3.875 -18.554 1.00 89.44 200 ALA A C 1
ATOM 1574 O O . ALA A 1 200 ? 13.033 4.688 -17.752 1.00 89.44 200 ALA A O 1
ATOM 1575 N N . ASP A 1 201 ? 11.297 3.919 -18.959 1.00 88.12 201 ASP A N 1
ATOM 1576 C CA . ASP A 1 201 ? 10.332 4.925 -18.495 1.00 88.12 201 ASP A CA 1
ATOM 1577 C C . ASP A 1 201 ? 10.082 4.820 -16.976 1.00 88.12 201 ASP A C 1
ATOM 1579 O O . ASP A 1 201 ? 10.145 5.832 -16.273 1.00 88.12 201 ASP A O 1
ATOM 1583 N N . PHE A 1 202 ? 9.912 3.604 -16.438 1.00 92.19 202 PHE A N 1
ATOM 1584 C CA . PHE A 1 202 ? 9.826 3.361 -14.993 1.00 92.19 202 PHE A CA 1
ATOM 1585 C C . PHE A 1 202 ? 11.061 3.875 -14.236 1.00 92.19 202 PHE A C 1
ATOM 1587 O O . PHE A 1 202 ? 10.923 4.608 -13.251 1.00 92.19 202 PHE A O 1
ATOM 1594 N N . LYS A 1 203 ? 12.268 3.523 -14.697 1.00 93.50 203 LYS A N 1
ATOM 1595 C CA . LYS A 1 203 ? 13.531 3.916 -14.051 1.00 93.50 203 LYS A CA 1
ATOM 1596 C C . LYS A 1 203 ? 13.754 5.425 -14.069 1.00 93.50 203 LYS A C 1
ATOM 1598 O O . LYS A 1 203 ? 14.174 5.983 -13.059 1.00 93.50 203 LYS A O 1
ATOM 1603 N N . ALA A 1 204 ? 13.389 6.107 -15.156 1.00 88.19 204 ALA A N 1
ATOM 1604 C CA . ALA A 1 204 ? 13.445 7.569 -15.238 1.00 88.19 204 ALA A CA 1
ATOM 1605 C C . ALA A 1 204 ? 12.560 8.270 -14.184 1.00 88.19 204 ALA A C 1
ATOM 1607 O O . ALA A 1 204 ? 12.838 9.401 -13.784 1.00 88.19 204 ALA A O 1
ATOM 1608 N N . GLN A 1 205 ? 11.503 7.603 -13.713 1.00 87.19 205 GLN A N 1
ATOM 1609 C CA . GLN A 1 205 ? 10.543 8.144 -12.745 1.00 87.19 205 GLN A CA 1
ATOM 1610 C C . GLN A 1 205 ? 10.795 7.703 -11.300 1.00 87.19 205 GLN A C 1
ATOM 1612 O O . GLN A 1 205 ? 10.407 8.406 -10.362 1.00 87.19 205 GLN A O 1
ATOM 1617 N N . LEU A 1 206 ? 11.448 6.556 -11.108 1.00 90.81 206 LEU A N 1
ATOM 1618 C CA . LEU A 1 206 ? 11.689 5.944 -9.804 1.00 90.81 206 LEU A CA 1
ATOM 1619 C C . LEU A 1 206 ? 12.296 6.918 -8.761 1.00 90.81 206 LEU A C 1
ATOM 1621 O O . LEU A 1 206 ? 11.733 6.993 -7.666 1.00 90.81 206 LEU A O 1
ATOM 1625 N N . PRO A 1 207 ? 13.319 7.752 -9.064 1.00 90.19 207 PRO A N 1
ATOM 1626 C CA . PRO A 1 207 ? 13.877 8.700 -8.090 1.00 90.19 207 PRO A CA 1
ATOM 1627 C C . PRO A 1 207 ? 12.890 9.776 -7.607 1.00 90.19 207 PRO A C 1
ATOM 1629 O O . PRO A 1 207 ? 13.015 10.274 -6.486 1.00 90.19 207 PRO A O 1
ATOM 1632 N N . ILE A 1 208 ? 11.899 10.146 -8.428 1.00 85.00 208 ILE A N 1
ATOM 1633 C CA . ILE A 1 208 ? 10.848 11.102 -8.047 1.00 85.00 208 ILE A CA 1
ATOM 1634 C C . ILE A 1 208 ? 9.872 10.434 -7.080 1.00 85.00 208 ILE A C 1
ATOM 1636 O O . ILE A 1 208 ? 9.568 10.988 -6.024 1.00 85.00 208 ILE A O 1
ATOM 1640 N N . VAL A 1 209 ? 9.418 9.221 -7.399 1.00 85.25 209 VAL A N 1
ATOM 1641 C CA . VAL A 1 209 ? 8.435 8.509 -6.571 1.00 85.25 209 VAL A CA 1
ATOM 1642 C C . VAL A 1 209 ? 9.040 8.085 -5.226 1.00 85.25 209 VAL A C 1
ATOM 1644 O O . VAL A 1 209 ? 8.388 8.251 -4.194 1.00 85.25 209 VAL A O 1
ATOM 1647 N N . ILE A 1 210 ? 10.311 7.664 -5.195 1.00 88.88 210 ILE A N 1
ATOM 1648 C CA . ILE A 1 210 ? 11.065 7.429 -3.948 1.00 88.88 210 ILE A CA 1
ATOM 1649 C C . ILE A 1 210 ? 11.072 8.688 -3.067 1.00 88.88 210 ILE A C 1
ATOM 1651 O O . ILE A 1 210 ? 10.776 8.620 -1.871 1.00 88.88 210 ILE A O 1
ATOM 1655 N N . ARG A 1 211 ? 11.380 9.851 -3.658 1.00 83.44 211 ARG A N 1
ATOM 1656 C CA . ARG A 1 211 ? 11.491 11.130 -2.941 1.00 83.44 211 ARG A CA 1
ATOM 1657 C C . ARG A 1 211 ? 10.159 11.616 -2.369 1.00 83.44 211 ARG A C 1
ATOM 1659 O O . ARG A 1 211 ? 10.161 12.169 -1.273 1.00 83.44 211 ARG A O 1
ATOM 1666 N N . HIS A 1 212 ? 9.061 11.442 -3.106 1.00 78.81 212 HIS A N 1
ATOM 1667 C CA . HIS A 1 212 ? 7.782 12.095 -2.808 1.00 78.81 212 HIS A CA 1
ATOM 1668 C C . HIS A 1 212 ? 6.705 11.202 -2.183 1.00 78.81 212 HIS A C 1
ATOM 1670 O O . HIS A 1 212 ? 5.773 11.750 -1.607 1.00 78.81 212 HIS A O 1
ATOM 1676 N N . TRP A 1 213 ? 6.770 9.871 -2.297 1.00 74.44 213 TRP A N 1
ATOM 1677 C CA . TRP A 1 213 ? 5.680 8.998 -1.827 1.00 74.44 213 TRP A CA 1
ATOM 1678 C C . TRP A 1 213 ? 6.041 8.184 -0.580 1.00 74.44 213 TRP A C 1
ATOM 1680 O O . TRP A 1 213 ? 5.487 8.418 0.494 1.00 74.44 213 TRP A O 1
ATOM 1690 N N . MET A 1 214 ? 6.991 7.249 -0.672 1.00 71.12 214 MET A N 1
ATOM 1691 C CA . MET A 1 214 ? 7.230 6.312 0.439 1.00 71.12 214 MET A CA 1
ATOM 1692 C C . MET A 1 214 ? 8.002 6.910 1.617 1.00 71.12 214 MET A C 1
ATOM 1694 O O . MET A 1 214 ? 7.836 6.445 2.742 1.00 71.12 214 MET A O 1
ATOM 1698 N N . LYS A 1 215 ? 8.825 7.944 1.397 1.00 71.62 215 LYS A N 1
ATOM 1699 C CA . LYS A 1 215 ? 9.597 8.570 2.483 1.00 71.62 215 LYS A CA 1
ATOM 1700 C C . LYS A 1 215 ? 8.711 9.271 3.523 1.00 71.62 215 LYS A C 1
ATOM 1702 O O . LYS A 1 215 ? 9.091 9.357 4.687 1.00 71.62 215 LYS A O 1
ATOM 1707 N N . ILE A 1 216 ? 7.548 9.776 3.112 1.00 84.00 216 ILE A N 1
ATOM 1708 C CA . ILE A 1 216 ? 6.768 10.720 3.924 1.00 84.00 216 ILE A CA 1
ATOM 1709 C C . ILE A 1 216 ? 5.396 10.206 4.364 1.00 84.00 216 ILE A C 1
ATOM 1711 O O . ILE A 1 216 ? 4.874 10.733 5.340 1.00 84.00 216 ILE A O 1
ATOM 1715 N N . TRP A 1 217 ? 4.826 9.158 3.748 1.00 90.25 217 TRP A N 1
ATOM 1716 C CA . TRP A 1 217 ? 3.426 8.772 4.009 1.00 90.25 217 TRP A CA 1
ATOM 1717 C C . TRP A 1 217 ? 3.094 8.553 5.494 1.00 90.25 217 TRP A C 1
ATOM 1719 O O . TRP A 1 217 ? 2.109 9.100 5.989 1.00 90.25 217 TRP A O 1
ATOM 1729 N N . PHE A 1 218 ? 3.931 7.834 6.249 1.00 94.12 218 PHE A N 1
ATOM 1730 C CA . PHE A 1 218 ? 3.667 7.634 7.679 1.00 94.12 218 PHE A CA 1
ATOM 1731 C C . PHE A 1 218 ? 3.826 8.907 8.524 1.00 94.12 218 PHE A C 1
ATOM 1733 O O . PHE A 1 218 ? 3.107 9.063 9.505 1.00 94.12 218 PHE A O 1
ATOM 1740 N N . ARG A 1 219 ? 4.712 9.836 8.139 1.00 93.38 219 ARG A N 1
ATOM 1741 C CA . ARG A 1 219 ? 4.953 11.086 8.883 1.00 93.38 219 ARG A CA 1
ATOM 1742 C C . ARG A 1 219 ? 3.973 12.208 8.530 1.00 93.38 219 ARG A C 1
ATOM 1744 O O . ARG A 1 219 ? 3.625 12.994 9.402 1.00 93.38 219 ARG A O 1
ATOM 1751 N N . GLU A 1 220 ? 3.533 12.285 7.276 1.00 91.12 220 GLU A N 1
ATOM 1752 C CA . GLU A 1 220 ? 2.700 13.379 6.747 1.00 91.12 220 GLU A CA 1
ATOM 1753 C C . GLU A 1 220 ? 1.223 12.997 6.559 1.00 91.12 220 GLU A C 1
ATOM 1755 O O . GLU A 1 220 ? 0.365 13.877 6.474 1.00 91.12 220 GLU A O 1
ATOM 1760 N N . HIS A 1 221 ? 0.896 11.700 6.536 1.00 91.06 221 HIS A N 1
ATOM 1761 C CA . HIS A 1 221 ? -0.484 11.220 6.425 1.00 91.06 221 HIS A CA 1
ATOM 1762 C C . HIS A 1 221 ? -0.893 10.328 7.599 1.00 91.06 221 HIS A C 1
ATOM 1764 O O . HIS A 1 221 ? -1.857 10.664 8.280 1.00 91.06 221 HIS A O 1
ATOM 1770 N N . PHE A 1 222 ? -0.157 9.252 7.901 1.00 94.06 222 PHE A N 1
ATOM 1771 C CA . PHE A 1 222 ? -0.572 8.339 8.974 1.00 94.06 222 PHE A CA 1
ATOM 1772 C C . PHE A 1 222 ? -0.582 9.017 10.350 1.00 94.06 222 PHE A C 1
ATOM 1774 O O . PHE A 1 222 ? -1.642 9.167 10.959 1.00 94.06 222 PHE A O 1
ATOM 1781 N N . TYR A 1 223 ? 0.578 9.499 10.800 1.00 95.25 223 TYR A N 1
ATOM 1782 C CA . TYR A 1 223 ? 0.737 10.146 12.100 1.00 95.25 223 TYR A CA 1
ATOM 1783 C C . TYR A 1 223 ? -0.176 11.381 12.277 1.00 95.25 223 TYR A C 1
ATOM 1785 O O . TYR A 1 223 ? -0.836 11.468 13.305 1.00 95.25 223 TYR A O 1
ATOM 1793 N N . PRO A 1 224 ? -0.364 12.294 11.301 1.00 94.19 224 PRO A N 1
ATOM 1794 C CA . PRO A 1 224 ? -1.293 13.418 11.463 1.00 94.19 224 PRO A CA 1
ATOM 1795 C C . PRO A 1 224 ? -2.790 13.050 11.469 1.00 94.19 224 PRO A C 1
ATOM 1797 O O . PRO A 1 224 ? -3.620 13.949 11.651 1.00 94.19 224 PRO A O 1
ATOM 1800 N N . ALA A 1 225 ? -3.153 11.783 11.236 1.00 92.44 225 ALA A N 1
ATOM 1801 C CA . ALA A 1 225 ? -4.511 11.268 11.427 1.00 92.44 225 ALA A CA 1
ATOM 1802 C C . ALA A 1 225 ? -4.652 10.484 12.742 1.00 92.44 225 ALA A C 1
ATOM 1804 O O . ALA A 1 225 ? -5.598 10.716 13.491 1.00 92.44 225 ALA A O 1
ATOM 1805 N N . THR A 1 226 ? -3.729 9.550 12.995 1.00 93.25 226 THR A N 1
ATOM 1806 C CA . THR A 1 226 ? -3.819 8.547 14.073 1.00 93.25 226 THR A CA 1
ATOM 1807 C C . THR A 1 226 ? -3.030 8.916 15.325 1.00 93.25 226 THR A C 1
ATOM 1809 O O . THR A 1 226 ? -3.277 8.349 16.385 1.00 93.25 226 THR A O 1
ATOM 1812 N N . GLU A 1 227 ? -2.067 9.831 15.180 1.00 94.06 227 GLU A N 1
ATOM 1813 C CA . GLU A 1 227 ? -1.075 10.267 16.176 1.00 94.06 227 GLU A CA 1
ATOM 1814 C C . GLU A 1 227 ? -0.271 9.105 16.807 1.00 94.06 227 GLU A C 1
ATOM 1816 O O . GLU A 1 227 ? 0.326 9.221 17.876 1.00 94.06 227 GLU A O 1
ATOM 1821 N N . VAL A 1 228 ? -0.192 7.983 16.076 1.00 94.62 228 VAL A N 1
ATOM 1822 C CA . VAL A 1 228 ? 0.667 6.825 16.360 1.00 94.62 228 VAL A CA 1
ATOM 1823 C C . VAL A 1 228 ? 1.902 6.882 15.463 1.00 94.62 228 VAL A C 1
ATOM 1825 O O . VAL A 1 228 ? 1.801 6.732 14.242 1.00 94.62 228 VAL A O 1
ATOM 1828 N N . ASP A 1 229 ? 3.077 7.103 16.059 1.00 95.31 229 ASP A N 1
ATOM 1829 C CA . ASP A 1 229 ? 4.352 7.018 15.342 1.00 95.31 229 ASP A CA 1
ATOM 1830 C C . ASP A 1 229 ? 4.796 5.556 15.239 1.00 95.31 229 ASP A C 1
ATOM 1832 O O . ASP A 1 229 ? 5.356 4.971 16.169 1.00 95.31 229 ASP A O 1
ATOM 1836 N N . VAL A 1 230 ? 4.547 4.966 14.072 1.00 95.44 230 VAL A N 1
ATOM 1837 C CA . VAL A 1 230 ? 4.907 3.575 13.780 1.00 95.44 230 VAL A CA 1
ATOM 1838 C C . VAL A 1 230 ? 6.417 3.321 13.790 1.00 95.44 230 VAL A C 1
ATOM 1840 O O . VAL A 1 230 ? 6.818 2.168 13.877 1.00 95.44 230 VAL A O 1
ATOM 1843 N N . PHE A 1 231 ? 7.251 4.367 13.720 1.00 95.88 231 PHE A N 1
ATOM 1844 C CA . PHE A 1 231 ? 8.709 4.247 13.745 1.00 95.88 231 PHE A CA 1
ATOM 1845 C C . PHE A 1 231 ? 9.302 4.295 15.163 1.00 95.88 231 PHE A C 1
ATOM 1847 O O . PHE A 1 231 ? 10.509 4.097 15.320 1.00 95.88 231 PHE A O 1
ATOM 1854 N N . GLN A 1 232 ? 8.488 4.551 16.197 1.00 95.06 232 GLN A N 1
ATOM 1855 C CA . GLN A 1 232 ? 8.947 4.730 17.582 1.00 95.06 232 GLN A CA 1
ATOM 1856 C C . GLN A 1 232 ? 9.539 3.450 18.205 1.00 95.06 232 GLN A C 1
ATOM 1858 O O . GLN A 1 232 ? 10.339 3.518 19.137 1.00 95.06 232 GLN A O 1
ATOM 1863 N N . ARG A 1 233 ? 9.133 2.273 17.719 1.00 95.19 233 ARG A N 1
ATOM 1864 C CA . ARG A 1 233 ? 9.572 0.951 18.196 1.00 95.19 233 ARG A CA 1
ATOM 1865 C C . ARG A 1 233 ? 10.051 0.146 17.000 1.00 95.19 233 ARG A C 1
ATOM 1867 O O . ARG A 1 233 ? 9.510 0.331 15.924 1.00 95.19 233 ARG A O 1
ATOM 1874 N N . HIS A 1 234 ? 11.022 -0.747 17.170 1.00 94.69 234 HIS A N 1
ATOM 1875 C CA . HIS A 1 234 ? 11.436 -1.635 16.081 1.00 94.69 234 HIS A CA 1
ATOM 1876 C C . HIS A 1 234 ? 10.301 -2.578 15.666 1.00 94.69 234 HIS A C 1
ATOM 1878 O O . HIS A 1 234 ? 9.554 -3.058 16.520 1.00 94.69 234 HIS A O 1
ATOM 1884 N N . PHE A 1 235 ? 10.205 -2.866 14.366 1.00 95.44 235 PHE A N 1
ATOM 1885 C CA . PHE A 1 235 ? 9.330 -3.917 13.861 1.00 95.44 235 PHE A CA 1
ATOM 1886 C C . PHE A 1 235 ? 9.761 -5.287 14.402 1.00 95.44 235 PHE A C 1
ATOM 1888 O O . PHE A 1 235 ? 10.949 -5.616 14.405 1.00 95.44 235 PHE A O 1
ATOM 1895 N N . ASP A 1 236 ? 8.790 -6.084 14.841 1.00 94.25 236 ASP A N 1
ATOM 1896 C CA . ASP A 1 236 ? 9.013 -7.437 15.337 1.00 94.25 236 ASP A CA 1
ATOM 1897 C C . ASP A 1 236 ? 8.887 -8.451 14.189 1.00 94.25 236 ASP A C 1
ATOM 1899 O O . ASP A 1 236 ? 7.803 -8.742 13.677 1.00 94.25 236 ASP A O 1
ATOM 1903 N N . PHE A 1 237 ? 10.033 -8.983 13.768 1.00 93.75 237 PHE A N 1
ATOM 1904 C CA . PHE A 1 237 ? 10.137 -9.951 12.677 1.00 93.75 237 PHE A CA 1
ATOM 1905 C C . PHE A 1 237 ? 9.734 -11.376 13.085 1.00 93.75 237 PHE A C 1
ATOM 1907 O O . PHE A 1 237 ? 9.521 -12.205 12.200 1.00 93.75 237 PHE A O 1
ATOM 1914 N N . GLU A 1 238 ? 9.618 -11.666 14.385 1.00 95.50 238 GLU A N 1
ATOM 1915 C CA . GLU A 1 238 ? 9.155 -12.959 14.892 1.00 95.50 238 GLU A CA 1
ATOM 1916 C C . GLU A 1 238 ? 7.623 -13.009 14.898 1.00 95.50 238 GLU A C 1
ATOM 1918 O O . GLU A 1 238 ? 7.035 -13.908 14.293 1.00 95.50 238 GLU A O 1
ATOM 1923 N N . SER A 1 239 ? 6.963 -12.000 15.483 1.00 96.94 239 SER A N 1
ATOM 1924 C CA . SER A 1 239 ? 5.493 -11.912 15.472 1.00 96.94 239 SER A CA 1
ATOM 1925 C C . SER A 1 239 ? 4.905 -11.397 14.150 1.00 96.94 239 SER A C 1
ATOM 1927 O O . SER A 1 239 ? 3.704 -11.559 13.910 1.00 96.94 239 SER A O 1
ATOM 1929 N N . LYS A 1 240 ? 5.733 -10.813 13.269 1.00 97.31 240 LYS A N 1
ATOM 1930 C CA . LYS A 1 240 ? 5.382 -10.332 11.913 1.00 97.31 240 LYS A CA 1
ATOM 1931 C C . LYS A 1 240 ? 4.312 -9.235 11.873 1.00 97.31 240 LYS A C 1
ATOM 1933 O O . LYS A 1 240 ? 3.701 -8.984 10.830 1.00 97.31 240 LYS A O 1
ATOM 1938 N N . HIS A 1 241 ? 4.096 -8.552 12.989 1.00 98.00 241 HIS A N 1
ATOM 1939 C CA . HIS A 1 241 ? 3.219 -7.393 13.079 1.00 98.00 241 HIS A CA 1
ATOM 1940 C C . HIS A 1 241 ? 3.706 -6.433 14.165 1.00 98.00 241 HIS A C 1
ATOM 1942 O O . HIS A 1 241 ? 4.601 -6.740 14.945 1.00 98.00 241 HIS A O 1
ATOM 1948 N N . MET A 1 242 ? 3.095 -5.254 14.232 1.00 97.44 242 MET A N 1
ATOM 1949 C CA . MET A 1 242 ? 3.192 -4.390 15.407 1.00 97.44 242 MET A CA 1
ATOM 1950 C C . MET A 1 242 ? 1.789 -4.042 15.875 1.00 97.44 242 MET A C 1
ATOM 1952 O O . MET A 1 242 ? 0.948 -3.642 15.068 1.00 97.44 242 MET A O 1
ATOM 1956 N N . PHE A 1 243 ? 1.550 -4.159 17.177 1.00 96.94 243 PHE A N 1
ATOM 1957 C CA . PHE A 1 243 ? 0.309 -3.730 17.805 1.00 96.94 243 PHE A CA 1
ATOM 1958 C C . PHE A 1 243 ? 0.568 -2.543 18.736 1.00 96.94 243 PHE A C 1
ATOM 1960 O O . PHE A 1 243 ? 1.423 -2.594 19.624 1.00 96.94 243 PHE A O 1
ATOM 1967 N N . PHE A 1 244 ? -0.181 -1.467 18.524 1.00 95.12 244 PHE A N 1
ATOM 1968 C CA . PHE A 1 244 ? -0.181 -0.272 19.356 1.00 95.12 244 PHE A CA 1
ATOM 1969 C C . PHE A 1 244 ? -1.543 -0.203 20.042 1.00 95.12 244 PHE A C 1
ATOM 1971 O O . PHE A 1 244 ? -2.525 0.254 19.453 1.00 95.12 244 PHE A O 1
ATOM 1978 N N . GLU A 1 245 ? -1.613 -0.700 21.274 1.00 91.62 245 GLU A N 1
ATOM 1979 C CA . GLU A 1 245 ? -2.822 -0.598 22.086 1.00 91.62 245 GLU A CA 1
ATOM 1980 C C . GLU A 1 245 ? -3.134 0.876 22.374 1.00 91.62 245 GLU A C 1
ATOM 1982 O O . GLU A 1 245 ? -2.268 1.601 22.863 1.00 91.62 245 GLU A O 1
ATOM 1987 N N . ARG A 1 246 ? -4.377 1.297 22.088 1.00 78.81 246 ARG A N 1
ATOM 1988 C CA . ARG A 1 246 ? -4.953 2.588 22.508 1.00 78.81 246 ARG A CA 1
ATOM 1989 C C . ARG A 1 246 ? -3.993 3.776 22.331 1.00 78.81 246 ARG A C 1
ATOM 1991 O O . ARG A 1 246 ? -3.577 4.409 23.301 1.00 78.81 246 ARG A O 1
ATOM 1998 N N . GLY A 1 247 ? -3.703 4.113 21.074 1.00 67.12 247 GLY A N 1
ATOM 1999 C CA . GLY A 1 247 ? -3.061 5.378 20.705 1.00 67.12 247 GLY A CA 1
ATOM 2000 C C . GLY A 1 247 ? -3.856 6.603 21.185 1.00 67.12 247 GLY A C 1
ATOM 2001 O O . GLY A 1 247 ? -4.913 6.487 21.810 1.00 67.12 247 GLY A O 1
ATOM 2002 N N . THR A 1 248 ? -3.388 7.809 20.864 1.00 60.69 248 THR A N 1
ATOM 2003 C CA . THR A 1 248 ? -3.864 9.073 21.473 1.00 60.69 248 THR A CA 1
ATOM 2004 C C . THR A 1 248 ? -5.352 9.405 21.260 1.00 60.69 248 THR A C 1
ATOM 2006 O O . THR A 1 248 ? -5.870 10.331 21.882 1.00 60.69 248 THR A O 1
ATOM 2009 N N . ARG A 1 249 ? -6.076 8.633 20.437 1.00 66.50 249 ARG A N 1
ATOM 2010 C CA . ARG A 1 249 ? -7.531 8.741 20.217 1.00 66.50 249 ARG A CA 1
ATOM 2011 C C . ARG A 1 249 ? -8.328 7.508 20.658 1.00 66.50 249 ARG A C 1
ATOM 2013 O O . ARG A 1 249 ? -9.423 7.279 20.162 1.00 66.50 249 ARG A O 1
ATOM 2020 N N . ARG A 1 250 ? -7.785 6.693 21.574 1.00 79.12 250 ARG A N 1
ATOM 2021 C CA . ARG A 1 250 ? -8.321 5.378 22.007 1.00 79.12 250 ARG A CA 1
ATOM 2022 C C . ARG A 1 250 ? -8.351 4.303 20.912 1.00 79.12 250 ARG A C 1
ATOM 2024 O O . ARG A 1 250 ? -8.742 3.177 21.193 1.00 79.12 250 ARG A O 1
ATOM 2031 N N . CYS A 1 251 ? -7.904 4.627 19.702 1.00 91.00 251 CYS A N 1
ATOM 2032 C CA . CYS A 1 251 ? -7.765 3.685 18.605 1.00 91.00 251 CYS A CA 1
ATOM 2033 C C . CYS A 1 251 ? -6.597 2.732 18.846 1.00 91.00 251 CYS A C 1
ATOM 2035 O O . CYS A 1 251 ? -5.471 3.184 19.056 1.00 91.00 251 CYS A O 1
ATOM 2037 N N . SER A 1 252 ? -6.844 1.431 18.755 1.00 94.81 252 SER A N 1
ATOM 2038 C CA . SER A 1 252 ? -5.761 0.453 18.630 1.00 94.81 252 SER A CA 1
ATOM 2039 C C . SER A 1 252 ? -5.306 0.369 17.172 1.00 94.81 252 SER A C 1
ATOM 2041 O O . SER A 1 252 ? -6.137 0.397 16.263 1.00 94.81 252 SER A O 1
ATOM 2043 N N . VAL A 1 253 ? -3.996 0.283 16.935 1.00 96.12 253 VAL A N 1
ATOM 2044 C CA . VAL A 1 253 ? -3.418 0.174 15.586 1.00 96.12 253 VAL A CA 1
ATOM 2045 C C . VAL A 1 253 ? -2.711 -1.164 15.431 1.00 96.12 253 VAL A C 1
ATOM 2047 O O . VAL A 1 253 ? -1.815 -1.486 16.209 1.00 96.12 253 VAL A O 1
ATOM 2050 N N . LEU A 1 254 ? -3.060 -1.908 14.386 1.00 97.50 254 LEU A N 1
ATOM 2051 C CA . LEU A 1 254 ? -2.325 -3.082 13.928 1.00 97.50 254 LEU A CA 1
ATOM 2052 C C . LEU A 1 254 ? -1.602 -2.745 12.620 1.00 97.50 254 LEU A C 1
ATOM 2054 O O . LEU A 1 254 ? -2.240 -2.359 11.640 1.00 97.50 254 LEU A O 1
ATOM 2058 N N . LEU A 1 255 ? -0.278 -2.897 12.602 1.00 98.00 255 LEU A N 1
ATOM 2059 C CA . LEU A 1 255 ? 0.561 -2.742 11.416 1.00 98.00 255 LEU A CA 1
ATOM 2060 C C . LEU A 1 255 ? 1.043 -4.108 10.931 1.00 98.00 255 LEU A C 1
ATOM 2062 O O . LEU A 1 255 ? 1.623 -4.878 11.695 1.00 98.00 255 LEU A O 1
ATOM 2066 N N . LEU A 1 256 ? 0.837 -4.370 9.642 1.00 98.31 256 LEU A N 1
ATOM 2067 C CA . LEU A 1 256 ? 1.221 -5.602 8.950 1.00 98.31 256 LEU A CA 1
ATOM 2068 C C . LEU A 1 256 ? 2.267 -5.322 7.859 1.00 98.31 256 LEU A C 1
ATOM 2070 O O . LEU A 1 256 ? 2.301 -4.224 7.303 1.00 98.31 256 LEU A O 1
ATOM 2074 N N . ARG A 1 257 ? 3.064 -6.321 7.465 1.00 97.00 257 ARG A N 1
ATOM 2075 C CA . ARG A 1 257 ? 3.826 -6.277 6.199 1.00 97.00 257 ARG A CA 1
ATOM 2076 C C . ARG A 1 257 ? 3.131 -7.124 5.143 1.00 97.00 257 ARG A C 1
ATOM 2078 O O . ARG A 1 257 ? 2.700 -8.238 5.430 1.00 97.00 257 ARG A O 1
ATOM 2085 N N . HIS A 1 258 ? 3.045 -6.616 3.920 1.00 95.94 258 HIS A N 1
ATOM 2086 C CA . HIS A 1 258 ? 2.468 -7.320 2.771 1.00 95.94 258 HIS A CA 1
ATOM 2087 C C . HIS A 1 258 ? 3.269 -8.576 2.387 1.00 95.94 258 HIS A C 1
ATOM 2089 O O . HIS A 1 258 ? 2.731 -9.523 1.833 1.00 95.94 258 HIS A O 1
ATOM 2095 N N . GLU A 1 259 ? 4.559 -8.603 2.693 1.00 94.50 259 GLU A N 1
ATOM 2096 C CA . GLU A 1 259 ? 5.453 -9.740 2.473 1.00 94.50 259 GLU A CA 1
ATOM 2097 C C . GLU A 1 259 ? 5.180 -10.895 3.456 1.00 94.50 259 GLU A C 1
ATOM 2099 O O . GLU A 1 259 ? 5.535 -12.031 3.171 1.00 94.50 259 GLU A O 1
ATOM 2104 N N . ASP A 1 260 ? 4.486 -10.633 4.572 1.00 96.56 260 ASP A N 1
ATOM 2105 C CA . ASP A 1 260 ? 4.030 -11.654 5.524 1.00 96.56 260 ASP A CA 1
ATOM 2106 C C . ASP A 1 260 ? 2.558 -12.057 5.301 1.00 96.56 260 ASP A C 1
ATOM 2108 O O . ASP A 1 260 ? 1.948 -12.629 6.206 1.00 96.56 260 ASP A O 1
ATOM 2112 N N . ILE A 1 261 ? 1.965 -11.767 4.133 1.00 96.06 261 ILE A N 1
ATOM 2113 C CA . ILE A 1 261 ? 0.519 -11.911 3.867 1.00 96.06 261 ILE A CA 1
ATOM 2114 C C . ILE A 1 261 ? -0.060 -13.302 4.178 1.00 96.06 261 ILE A C 1
ATOM 2116 O O . ILE A 1 261 ? -1.171 -13.392 4.696 1.00 96.06 261 ILE A O 1
ATOM 2120 N N . ASP A 1 262 ? 0.714 -14.374 3.995 1.00 96.31 262 ASP A N 1
ATOM 2121 C CA . ASP A 1 262 ? 0.307 -15.747 4.345 1.00 96.31 262 ASP A CA 1
ATOM 2122 C C . ASP A 1 262 ? 0.077 -15.959 5.856 1.00 96.31 262 ASP A C 1
ATOM 2124 O O . ASP A 1 262 ? -0.576 -16.915 6.273 1.00 96.31 262 ASP A O 1
ATOM 2128 N N . ASN A 1 263 ? 0.590 -15.054 6.694 1.00 97.94 263 ASN A N 1
ATOM 2129 C CA . ASN A 1 263 ? 0.443 -15.066 8.151 1.00 97.94 263 ASN A CA 1
ATOM 2130 C C . ASN A 1 263 ? -0.725 -14.178 8.615 1.00 97.94 263 ASN A C 1
ATOM 2132 O O . ASN A 1 263 ? -1.131 -14.269 9.774 1.00 97.94 263 ASN A O 1
ATOM 2136 N N . TRP A 1 264 ? -1.283 -13.327 7.740 1.00 97.94 264 TRP A N 1
ATOM 2137 C CA . TRP A 1 264 ? -2.318 -12.355 8.112 1.00 97.94 264 TRP A CA 1
ATOM 2138 C C . TRP A 1 264 ? -3.570 -13.020 8.679 1.00 97.94 264 TRP A C 1
ATOM 2140 O O . TRP A 1 264 ? -4.138 -12.487 9.626 1.00 97.94 264 TRP A O 1
ATOM 2150 N N . ASP A 1 265 ? -3.956 -14.201 8.186 1.00 97.81 265 ASP A N 1
ATOM 2151 C CA . ASP A 1 265 ? -5.056 -14.984 8.765 1.00 97.81 265 ASP A CA 1
ATOM 2152 C C . ASP A 1 265 ? -4.813 -15.298 10.247 1.00 97.81 265 ASP A C 1
ATOM 2154 O O . ASP A 1 265 ? -5.717 -15.144 11.065 1.00 97.81 265 ASP A O 1
ATOM 2158 N N . GLY A 1 266 ? -3.605 -15.737 10.612 1.00 97.69 266 GLY A N 1
ATOM 2159 C CA . GLY A 1 266 ? -3.258 -16.086 11.994 1.00 97.69 266 GLY A CA 1
ATOM 2160 C C . GLY A 1 266 ? -3.107 -14.867 12.908 1.00 97.69 266 GLY A C 1
ATOM 2161 O O . GLY A 1 266 ? -3.443 -14.940 14.088 1.00 97.69 266 GLY A O 1
ATOM 2162 N N . ILE A 1 267 ? -2.643 -13.739 12.365 1.00 98.31 267 ILE A N 1
ATOM 2163 C CA . ILE A 1 267 ? -2.501 -12.473 13.099 1.00 98.31 267 ILE A CA 1
ATOM 2164 C C . ILE A 1 267 ? -3.883 -11.844 13.330 1.00 98.31 267 ILE A C 1
ATOM 2166 O O . ILE A 1 267 ? -4.266 -11.576 14.465 1.00 98.31 267 ILE A O 1
ATOM 2170 N N . LEU A 1 268 ? -4.673 -11.651 12.270 1.00 97.81 268 LEU A N 1
ATOM 2171 C CA . LEU A 1 268 ? -5.951 -10.939 12.339 1.00 97.81 268 LEU A CA 1
ATOM 2172 C C . LEU A 1 268 ? -7.019 -11.704 13.125 1.00 97.81 268 LEU A C 1
ATOM 2174 O O . LEU A 1 268 ? -7.812 -11.064 13.809 1.00 97.81 268 LEU A O 1
ATOM 2178 N N . GLN A 1 269 ? -7.006 -13.042 13.125 1.00 96.81 269 GLN A N 1
ATOM 2179 C CA . GLN A 1 269 ? -7.930 -13.843 13.943 1.00 96.81 269 GLN A CA 1
ATOM 2180 C C . GLN A 1 269 ? -7.812 -13.604 15.455 1.00 96.81 269 GLN A C 1
ATOM 2182 O O . GLN A 1 269 ? -8.786 -13.842 16.166 1.00 96.81 269 GLN A O 1
ATOM 2187 N N . GLN A 1 270 ? -6.666 -13.120 15.949 1.00 96.19 270 GLN A N 1
ATOM 2188 C CA . GLN A 1 270 ? -6.476 -12.795 17.371 1.00 96.19 270 GLN A CA 1
ATOM 2189 C C . GLN A 1 270 ? -7.305 -11.573 17.797 1.00 96.19 270 GLN A C 1
ATOM 2191 O O . GLN A 1 270 ? -7.714 -11.468 18.950 1.00 96.19 270 GLN A O 1
ATOM 2196 N N . PHE A 1 271 ? -7.590 -10.670 16.854 1.00 94.88 271 PHE A N 1
ATOM 2197 C CA . PHE A 1 271 ? -8.354 -9.438 17.072 1.00 94.88 271 PHE A CA 1
ATOM 2198 C C . PHE A 1 271 ? -9.791 -9.542 16.520 1.00 94.88 271 PHE A C 1
ATOM 2200 O O . PHE A 1 271 ? -10.726 -8.954 17.072 1.00 94.88 271 PHE A O 1
ATOM 2207 N N . PHE A 1 272 ? -9.963 -10.327 15.451 1.00 94.81 272 PHE A N 1
ATOM 2208 C CA . PHE A 1 272 ? -11.188 -10.485 14.666 1.00 94.81 272 PHE A CA 1
ATOM 2209 C C . PHE A 1 272 ? -11.452 -11.972 14.364 1.00 94.81 272 PHE A C 1
ATOM 2211 O O . PHE A 1 272 ? -11.127 -12.462 13.274 1.00 94.81 272 PHE A O 1
ATOM 2218 N N . PRO A 1 273 ? -12.029 -12.721 15.322 1.00 95.00 273 PRO A N 1
ATOM 2219 C CA . PRO A 1 273 ? -12.429 -14.107 15.105 1.00 95.00 273 PRO A CA 1
ATOM 2220 C C . PRO A 1 273 ? -13.296 -14.246 13.847 1.00 95.00 273 PRO A C 1
ATOM 2222 O O . PRO A 1 273 ? -14.215 -13.465 13.625 1.00 95.00 273 PRO A O 1
ATOM 2225 N N . GLY A 1 274 ? -12.981 -15.230 13.003 1.00 94.75 274 GLY A N 1
ATOM 2226 C CA . GLY A 1 274 ? -13.645 -15.426 11.709 1.00 94.75 274 GLY A CA 1
ATOM 2227 C C . GLY A 1 274 ? -12.987 -14.725 10.512 1.00 94.75 274 GLY A C 1
ATOM 2228 O O . GLY A 1 274 ? -13.310 -15.088 9.383 1.00 94.75 274 GLY A O 1
ATOM 2229 N N . PHE A 1 275 ? -12.019 -13.816 10.707 1.00 96.56 275 PHE A N 1
ATOM 2230 C CA . PHE A 1 275 ? -11.262 -13.224 9.590 1.00 96.56 275 PHE A CA 1
ATOM 2231 C C . PHE A 1 275 ? -10.630 -14.301 8.699 1.00 96.56 275 PHE A C 1
ATOM 2233 O O . PHE A 1 275 ? -9.962 -15.213 9.196 1.00 96.56 275 PHE A O 1
ATOM 2240 N N . ARG A 1 276 ? -10.841 -14.192 7.382 1.00 96.94 276 ARG A N 1
ATOM 2241 C CA . ARG A 1 276 ? -10.226 -15.045 6.354 1.00 96.94 276 ARG A CA 1
ATOM 2242 C C . ARG A 1 276 ? -9.891 -14.236 5.110 1.00 96.94 276 ARG A C 1
ATOM 2244 O O . ARG A 1 276 ? -10.787 -13.743 4.422 1.00 96.94 276 ARG A O 1
ATOM 2251 N N . LEU A 1 277 ? -8.607 -14.150 4.797 1.00 96.00 277 LEU A N 1
ATOM 2252 C CA . LEU A 1 277 ? -8.081 -13.506 3.608 1.00 96.00 277 LEU A CA 1
ATOM 2253 C C . LEU A 1 277 ? -8.556 -14.252 2.344 1.00 96.00 277 LEU A C 1
ATOM 2255 O O . LEU A 1 277 ? -8.464 -15.484 2.279 1.00 96.00 277 LEU A O 1
ATOM 2259 N N . PRO A 1 278 ? -9.036 -13.551 1.301 1.00 93.94 278 PRO A N 1
ATOM 2260 C CA . PRO A 1 278 ? -9.321 -14.197 0.027 1.00 93.94 278 PRO A CA 1
ATOM 2261 C C . PRO A 1 278 ? -8.025 -14.740 -0.593 1.00 93.94 278 PRO A C 1
ATOM 2263 O O . PRO A 1 278 ? -7.093 -13.988 -0.867 1.00 93.94 278 PRO A O 1
ATOM 2266 N N . ARG A 1 279 ? -7.991 -16.046 -0.889 1.00 90.88 279 ARG A N 1
ATOM 2267 C CA . ARG A 1 279 ? -6.862 -16.702 -1.585 1.00 90.88 279 ARG A CA 1
ATOM 2268 C C . ARG A 1 279 ? -6.763 -16.352 -3.075 1.00 90.88 279 ARG A C 1
ATOM 2270 O O . ARG A 1 279 ? -5.838 -16.784 -3.758 1.00 90.88 279 ARG A O 1
ATOM 2277 N N . GLU A 1 280 ? -7.720 -15.599 -3.610 1.00 87.88 280 GLU A N 1
ATOM 2278 C CA . GLU A 1 280 ? -7.690 -15.144 -4.995 1.00 87.88 280 GLU A CA 1
ATOM 2279 C C . GLU A 1 280 ? -6.817 -13.893 -5.148 1.00 87.88 280 GLU A C 1
ATOM 2281 O O . GLU A 1 280 ? -7.132 -12.821 -4.632 1.00 87.88 280 GLU A O 1
ATOM 2286 N N . ASN A 1 281 ? -5.748 -14.000 -5.941 1.00 82.44 281 ASN A N 1
ATOM 2287 C CA . ASN A 1 281 ? -4.967 -12.838 -6.351 1.00 82.44 281 ASN A CA 1
ATOM 2288 C C . ASN A 1 281 ? -5.762 -11.984 -7.357 1.00 82.44 281 ASN A C 1
ATOM 2290 O O . ASN A 1 281 ? -5.633 -12.150 -8.568 1.00 82.44 281 ASN A O 1
ATOM 2294 N N . ILE A 1 282 ? -6.531 -11.018 -6.848 1.00 84.75 282 ILE A N 1
ATOM 2295 C CA . ILE A 1 282 ? -7.300 -10.020 -7.622 1.00 84.75 282 ILE A CA 1
ATOM 2296 C C . ILE A 1 282 ? -6.405 -9.239 -8.613 1.00 84.75 282 ILE A C 1
ATOM 2298 O O . ILE A 1 282 ? -6.879 -8.692 -9.608 1.00 84.75 282 ILE A O 1
ATOM 2302 N N . GLY A 1 283 ? -5.085 -9.203 -8.390 1.00 85.31 283 GLY A N 1
ATOM 2303 C CA . GLY A 1 283 ? -4.109 -8.652 -9.330 1.00 85.31 283 GLY A CA 1
ATOM 2304 C C . GLY A 1 283 ? -4.115 -9.315 -10.711 1.00 85.31 283 GLY A C 1
ATOM 2305 O O . GLY A 1 283 ? -3.851 -8.620 -11.690 1.00 85.31 283 GLY A O 1
ATOM 2306 N N . ARG A 1 284 ? -4.477 -10.604 -10.809 1.00 89.75 284 ARG A N 1
ATOM 2307 C CA . ARG A 1 284 ? -4.474 -11.375 -12.069 1.00 89.75 284 ARG A CA 1
ATOM 2308 C C . ARG A 1 284 ? -5.499 -10.900 -13.101 1.00 89.75 284 ARG A C 1
ATOM 2310 O O . ARG A 1 284 ? -5.295 -11.100 -14.289 1.00 89.75 284 ARG A O 1
ATOM 2317 N N . HIS A 1 285 ? -6.563 -10.235 -12.649 1.00 90.12 285 HIS A N 1
ATOM 2318 C CA . HIS A 1 285 ? -7.663 -9.748 -13.494 1.00 90.12 285 HIS A CA 1
ATOM 2319 C C . HIS A 1 285 ? -7.471 -8.304 -13.977 1.00 90.12 285 HIS A C 1
ATOM 2321 O O . HIS A 1 285 ? -8.367 -7.716 -14.579 1.00 90.12 285 HIS A O 1
ATOM 2327 N N . LYS A 1 286 ? -6.324 -7.681 -13.682 1.00 89.62 286 LYS A N 1
ATOM 2328 C CA . LYS A 1 286 ? -6.040 -6.297 -14.087 1.00 89.62 286 LYS A CA 1
ATOM 2329 C C . LYS A 1 286 ? -5.568 -6.262 -15.537 1.00 89.62 286 LYS A C 1
ATOM 2331 O O . LYS A 1 286 ? -4.817 -7.133 -15.958 1.00 89.62 286 LYS A O 1
ATOM 2336 N N . TRP A 1 287 ? -5.924 -5.205 -16.274 1.00 92.81 287 TRP A N 1
ATOM 2337 C CA . TRP A 1 287 ? -5.574 -5.043 -17.699 1.00 92.81 287 TRP A CA 1
ATOM 2338 C C . TRP A 1 287 ? -4.064 -5.152 -17.995 1.00 92.81 287 TRP A C 1
ATOM 2340 O O . TRP A 1 287 ? -3.678 -5.481 -19.114 1.00 92.81 287 TRP A O 1
ATOM 2350 N N . TYR A 1 288 ? -3.221 -4.892 -16.989 1.00 92.94 288 TYR A N 1
ATOM 2351 C CA . TYR A 1 288 ? -1.762 -4.975 -17.049 1.00 92.94 288 TYR A CA 1
ATOM 2352 C C . TYR A 1 288 ? -1.163 -6.293 -16.534 1.00 92.94 288 TYR A C 1
ATOM 2354 O O . TYR A 1 288 ? 0.055 -6.375 -16.440 1.00 92.94 288 TYR A O 1
ATOM 2362 N N . ALA A 1 289 ? -1.947 -7.307 -16.153 1.00 94.19 289 ALA A N 1
ATOM 2363 C CA . ALA A 1 289 ? -1.424 -8.481 -15.443 1.00 94.19 289 ALA A CA 1
ATOM 2364 C C . ALA A 1 289 ? -0.321 -9.236 -16.218 1.00 94.19 289 ALA A C 1
ATOM 2366 O O . ALA A 1 289 ? 0.729 -9.527 -15.647 1.00 94.19 289 ALA A O 1
ATOM 2367 N N . SER A 1 290 ? -0.518 -9.484 -17.519 1.00 95.50 290 SER A N 1
ATOM 2368 C CA . SER A 1 290 ? 0.470 -10.137 -18.396 1.00 95.50 290 SER A CA 1
ATOM 2369 C C . SER A 1 290 ? 1.740 -9.297 -18.576 1.00 95.50 290 SER A C 1
ATOM 2371 O O . SER A 1 290 ? 2.852 -9.790 -18.385 1.00 95.50 290 SER A O 1
ATOM 2373 N N . VAL A 1 291 ? 1.574 -8.008 -18.883 1.00 95.81 291 VAL A N 1
ATOM 2374 C CA . VAL A 1 291 ? 2.674 -7.044 -19.045 1.00 95.81 291 VAL A CA 1
ATOM 2375 C C . VAL A 1 291 ? 3.482 -6.909 -17.759 1.00 95.81 291 VAL A C 1
ATOM 2377 O O . VAL A 1 291 ? 4.705 -6.883 -17.798 1.00 95.81 291 VAL A O 1
ATOM 2380 N N . TYR A 1 292 ? 2.807 -6.844 -16.612 1.00 95.75 292 TYR A N 1
ATOM 2381 C CA . TYR A 1 292 ? 3.430 -6.691 -15.303 1.00 95.75 292 TYR A CA 1
ATOM 2382 C C . TYR A 1 292 ? 4.233 -7.927 -14.892 1.00 95.75 292 TYR A C 1
ATOM 2384 O O . TYR A 1 292 ? 5.307 -7.773 -14.317 1.00 95.75 292 TYR A O 1
ATOM 2392 N N . ALA A 1 293 ? 3.769 -9.136 -15.229 1.00 95.50 293 ALA A N 1
ATOM 2393 C CA . ALA A 1 293 ? 4.546 -10.358 -15.027 1.00 95.50 293 ALA A CA 1
ATOM 2394 C C . ALA A 1 293 ? 5.858 -10.321 -15.834 1.00 95.50 293 ALA A C 1
ATOM 2396 O O . ALA A 1 293 ? 6.935 -10.429 -15.251 1.00 95.50 293 ALA A O 1
ATOM 2397 N N . ARG A 1 294 ? 5.776 -10.035 -17.144 1.00 95.94 294 ARG A N 1
ATOM 2398 C CA . ARG A 1 294 ? 6.956 -9.859 -18.015 1.00 95.94 294 ARG A CA 1
ATOM 2399 C C . ARG A 1 294 ? 7.869 -8.717 -17.556 1.00 95.94 294 ARG A C 1
ATOM 2401 O O . ARG A 1 294 ? 9.086 -8.811 -17.666 1.00 95.94 294 ARG A O 1
ATOM 2408 N N . PHE A 1 295 ? 7.291 -7.641 -17.024 1.00 96.31 295 PHE A N 1
ATOM 2409 C CA . PHE A 1 295 ? 8.038 -6.530 -16.444 1.00 96.31 295 PHE A CA 1
ATOM 2410 C C . PHE A 1 295 ? 8.819 -6.968 -15.201 1.00 96.31 295 PHE A C 1
ATOM 2412 O O . PHE A 1 295 ? 10.003 -6.664 -15.119 1.00 96.31 295 PHE A O 1
ATOM 2419 N N . LYS A 1 296 ? 8.194 -7.687 -14.253 1.00 95.44 296 LYS A N 1
ATOM 2420 C CA . LYS A 1 296 ? 8.883 -8.211 -13.056 1.00 95.44 296 LYS A CA 1
ATOM 2421 C C . LYS A 1 296 ? 10.033 -9.150 -13.428 1.00 95.44 296 LYS A C 1
ATOM 2423 O O . LYS A 1 296 ? 11.072 -9.099 -12.785 1.00 95.44 296 LYS A O 1
ATOM 2428 N N . GLU A 1 297 ? 9.843 -9.980 -14.451 1.00 95.06 297 GLU A N 1
ATOM 2429 C CA . GLU A 1 297 ? 10.846 -10.935 -14.935 1.00 95.06 297 GLU A CA 1
ATOM 2430 C C . GLU A 1 297 ? 12.052 -10.250 -15.604 1.00 95.06 297 GLU A C 1
ATOM 2432 O O . GLU A 1 297 ? 13.193 -10.635 -15.363 1.00 95.06 297 GLU A O 1
ATOM 2437 N N . ALA A 1 298 ? 11.812 -9.222 -16.427 1.00 95.62 298 ALA A N 1
ATOM 2438 C CA . ALA A 1 298 ? 12.860 -8.538 -17.188 1.00 95.62 298 ALA A CA 1
ATOM 2439 C C . ALA A 1 298 ? 13.529 -7.363 -16.444 1.00 95.62 298 ALA A C 1
ATOM 2441 O O . ALA A 1 298 ? 14.615 -6.926 -16.831 1.00 95.62 298 ALA A O 1
ATOM 2442 N N . MET A 1 299 ? 12.886 -6.800 -15.418 1.00 95.69 299 MET A N 1
ATOM 2443 C CA . MET A 1 299 ? 13.388 -5.631 -14.695 1.00 95.69 299 MET A CA 1
ATOM 2444 C C . MET A 1 299 ? 14.414 -6.026 -13.631 1.00 95.69 299 MET A C 1
ATOM 2446 O O . MET A 1 299 ? 14.169 -6.882 -12.790 1.00 95.69 299 MET A O 1
ATOM 2450 N N . THR A 1 300 ? 15.554 -5.339 -13.632 1.00 94.25 300 THR A N 1
ATOM 2451 C CA . THR A 1 300 ? 16.579 -5.434 -12.587 1.00 94.25 300 THR A CA 1
ATOM 2452 C C . THR A 1 300 ? 16.899 -4.049 -12.038 1.00 94.25 300 THR A C 1
ATOM 2454 O O . THR A 1 300 ? 16.891 -3.056 -12.773 1.00 94.25 300 THR A O 1
ATOM 2457 N N . TYR A 1 301 ? 17.201 -3.961 -10.744 1.00 93.00 301 TYR A N 1
ATOM 2458 C CA . TYR A 1 301 ? 17.672 -2.728 -10.114 1.00 93.00 301 TYR A CA 1
ATOM 2459 C C . TYR A 1 301 ? 19.201 -2.637 -10.171 1.00 93.00 301 TYR A C 1
ATOM 2461 O O . TYR A 1 301 ? 19.905 -3.622 -9.966 1.00 93.00 301 TYR A O 1
ATOM 2469 N N . THR A 1 302 ? 19.714 -1.440 -10.434 1.00 93.12 302 THR A N 1
ATOM 2470 C CA . THR A 1 302 ? 21.128 -1.090 -10.244 1.00 93.12 302 THR A CA 1
ATOM 2471 C C . THR A 1 302 ? 21.419 -0.878 -8.759 1.00 93.12 302 THR A C 1
ATOM 2473 O O . THR A 1 302 ? 20.512 -0.588 -7.978 1.00 93.12 302 THR A O 1
ATOM 2476 N N . GLU A 1 303 ? 22.688 -0.959 -8.357 1.00 90.44 303 GLU A N 1
ATOM 2477 C CA . GLU A 1 303 ? 23.103 -0.754 -6.959 1.00 90.44 303 GLU A CA 1
ATOM 2478 C C . GLU A 1 303 ? 22.660 0.617 -6.413 1.00 90.44 303 GLU A C 1
ATOM 2480 O O . GLU A 1 303 ? 22.150 0.701 -5.298 1.00 90.44 303 GLU A O 1
ATOM 2485 N N . ALA A 1 304 ? 22.732 1.673 -7.232 1.00 92.69 304 ALA A N 1
ATOM 2486 C CA . ALA A 1 304 ? 22.259 3.010 -6.865 1.00 92.69 304 ALA A CA 1
ATOM 2487 C C . ALA A 1 304 ? 20.727 3.089 -6.689 1.00 92.69 304 ALA A C 1
ATOM 2489 O O . ALA A 1 304 ? 20.238 3.812 -5.822 1.00 92.69 304 ALA A O 1
ATOM 2490 N N . GLU A 1 305 ? 19.946 2.348 -7.483 1.00 93.56 305 GLU A N 1
ATOM 2491 C CA . GLU A 1 305 ? 18.490 2.259 -7.294 1.00 93.56 305 GLU A CA 1
ATOM 2492 C C . GLU A 1 305 ? 18.146 1.459 -6.026 1.00 93.56 305 GLU A C 1
ATOM 2494 O O . GLU A 1 305 ? 17.264 1.867 -5.270 1.00 93.56 305 GLU A O 1
ATOM 2499 N N . VAL A 1 306 ? 18.875 0.369 -5.749 1.00 92.31 306 VAL A N 1
ATOM 2500 C CA . VAL A 1 306 ? 18.761 -0.403 -4.498 1.00 92.31 306 VAL A CA 1
ATOM 2501 C C . VAL A 1 306 ? 19.041 0.490 -3.290 1.00 92.31 306 VAL A C 1
ATOM 2503 O O . VAL A 1 306 ? 18.229 0.522 -2.367 1.00 92.31 306 VAL A O 1
ATOM 2506 N N . GLU A 1 307 ? 20.127 1.266 -3.303 1.00 91.06 307 GLU A N 1
ATOM 2507 C CA . GLU A 1 307 ? 20.479 2.203 -2.229 1.00 91.06 307 GLU A CA 1
ATOM 2508 C C . GLU A 1 307 ? 19.394 3.277 -2.016 1.00 91.06 307 GLU A C 1
ATOM 2510 O O . GLU A 1 307 ? 18.976 3.536 -0.883 1.00 91.06 307 GLU A O 1
ATOM 2515 N N . GLN A 1 308 ? 18.860 3.865 -3.093 1.00 92.06 308 GLN A N 1
ATOM 2516 C CA . GLN A 1 308 ? 17.770 4.845 -2.999 1.00 92.06 308 GLN A CA 1
ATOM 2517 C C . GLN A 1 308 ? 16.490 4.251 -2.391 1.00 92.06 308 GLN A C 1
ATOM 2519 O O . GLN A 1 308 ? 15.820 4.915 -1.599 1.00 92.06 308 GLN A O 1
ATOM 2524 N N . ILE A 1 309 ? 16.151 2.999 -2.711 1.00 92.31 309 ILE A N 1
ATOM 2525 C CA . ILE A 1 309 ? 15.009 2.303 -2.100 1.00 92.31 309 ILE A CA 1
ATOM 2526 C C . ILE A 1 309 ? 15.303 2.005 -0.619 1.00 92.31 309 ILE A C 1
ATOM 2528 O O . ILE A 1 309 ? 14.484 2.311 0.255 1.00 92.31 309 ILE A O 1
ATOM 2532 N N . CYS A 1 310 ? 16.493 1.479 -0.326 1.00 91.62 310 CYS A N 1
ATOM 2533 C CA . CYS A 1 310 ? 16.956 1.089 1.007 1.00 91.62 310 CYS A CA 1
ATOM 2534 C C . CYS A 1 310 ? 17.213 2.247 1.976 1.00 91.62 310 CYS A C 1
ATOM 2536 O O . CYS A 1 310 ? 17.269 2.014 3.180 1.00 91.62 310 CYS A O 1
ATOM 2538 N N . THR A 1 311 ? 17.316 3.488 1.499 1.00 91.00 311 THR A N 1
ATOM 2539 C CA . THR A 1 311 ? 17.421 4.684 2.353 1.00 91.00 311 THR A CA 1
ATOM 2540 C C . THR A 1 311 ? 16.064 5.275 2.757 1.00 91.00 311 THR A C 1
ATOM 2542 O O . THR A 1 311 ? 16.024 6.164 3.613 1.00 91.00 311 THR A O 1
ATOM 2545 N N . THR A 1 312 ? 14.943 4.779 2.214 1.00 91.50 312 THR A N 1
ATOM 2546 C CA . THR A 1 312 ? 13.596 5.204 2.640 1.00 91.50 312 THR A CA 1
ATOM 2547 C C . THR A 1 312 ? 13.267 4.735 4.056 1.00 91.50 312 THR A C 1
ATOM 2549 O O . THR A 1 312 ? 13.657 3.644 4.467 1.00 91.50 312 THR A O 1
ATOM 2552 N N . ASP A 1 313 ? 12.506 5.536 4.808 1.00 91.19 313 ASP A N 1
ATOM 2553 C CA . ASP A 1 313 ? 12.140 5.205 6.192 1.00 91.19 313 ASP A CA 1
ATOM 2554 C C . ASP A 1 313 ? 11.360 3.880 6.295 1.00 91.19 313 ASP A C 1
ATOM 2556 O O . ASP A 1 313 ? 11.623 3.086 7.196 1.00 91.19 313 ASP A O 1
ATOM 2560 N N . ILE A 1 314 ? 10.478 3.586 5.328 1.00 92.31 314 ILE A N 1
ATOM 2561 C CA . ILE A 1 314 ? 9.749 2.308 5.264 1.00 92.31 314 ILE A CA 1
ATOM 2562 C C . ILE A 1 314 ? 10.717 1.130 5.077 1.00 92.31 314 ILE A C 1
ATOM 2564 O O . ILE A 1 314 ? 10.660 0.175 5.853 1.00 92.31 314 ILE A O 1
ATOM 2568 N N . GLN A 1 315 ? 11.626 1.192 4.093 1.00 92.75 315 GLN A N 1
ATOM 2569 C CA . GLN A 1 315 ? 12.555 0.088 3.826 1.00 92.75 315 GLN A CA 1
ATOM 2570 C C . GLN A 1 315 ? 13.527 -0.120 4.996 1.00 92.75 315 GLN A C 1
ATOM 2572 O O . GLN A 1 315 ? 13.712 -1.248 5.448 1.00 92.75 315 GLN A O 1
ATOM 2577 N N . ARG A 1 316 ? 14.087 0.966 5.545 1.00 90.69 316 ARG A N 1
ATOM 2578 C CA . ARG A 1 316 ? 15.009 0.909 6.690 1.00 90.69 316 ARG A CA 1
ATOM 2579 C C . ARG A 1 316 ? 14.388 0.307 7.943 1.00 90.69 316 ARG A C 1
ATOM 2581 O O . ARG A 1 316 ? 15.112 -0.311 8.715 1.00 90.69 316 ARG A O 1
ATOM 2588 N N . HIS A 1 317 ? 13.100 0.544 8.180 1.00 93.06 317 HIS A N 1
ATOM 2589 C CA . HIS A 1 317 ? 12.462 0.206 9.448 1.00 93.06 317 HIS A CA 1
ATOM 2590 C C . HIS A 1 317 ? 11.751 -1.155 9.424 1.00 93.06 317 HIS A C 1
ATOM 2592 O O . HIS A 1 317 ? 11.968 -1.974 10.311 1.00 93.06 317 HIS A O 1
ATOM 2598 N N . PHE A 1 318 ? 10.932 -1.425 8.402 1.00 93.81 318 PHE A N 1
ATOM 2599 C CA . PHE A 1 318 ? 10.113 -2.648 8.323 1.00 93.81 318 PHE A CA 1
ATOM 2600 C C . PHE A 1 318 ? 10.783 -3.786 7.537 1.00 93.81 318 PHE A C 1
ATOM 2602 O O . PHE A 1 318 ? 10.337 -4.937 7.570 1.00 93.81 318 PHE A O 1
ATOM 2609 N N . TYR A 1 319 ? 11.867 -3.471 6.825 1.00 90.25 319 TYR A N 1
ATOM 2610 C CA . TYR A 1 319 ? 12.585 -4.390 5.948 1.00 90.25 319 TYR A CA 1
ATOM 2611 C C . TYR A 1 319 ? 14.087 -4.365 6.237 1.00 90.25 319 TYR A C 1
ATOM 2613 O O . TYR A 1 319 ? 14.900 -4.358 5.310 1.00 90.25 319 TYR A O 1
ATOM 2621 N N . THR A 1 320 ? 14.466 -4.399 7.524 1.00 71.38 320 THR A N 1
ATOM 2622 C CA . THR A 1 320 ? 15.854 -4.662 7.935 1.00 71.38 320 THR A CA 1
ATOM 2623 C C . THR A 1 320 ? 16.251 -6.046 7.441 1.00 71.38 320 THR A C 1
ATOM 2625 O O . THR A 1 320 ? 15.942 -7.073 8.043 1.00 71.38 320 THR A O 1
ATOM 2628 N N . THR A 1 321 ? 16.886 -6.072 6.280 1.00 61.19 321 THR A N 1
ATOM 2629 C CA . THR A 1 321 ? 17.135 -7.288 5.523 1.00 61.19 321 THR A CA 1
ATOM 2630 C C . THR A 1 321 ? 18.550 -7.258 4.976 1.00 61.19 321 THR A C 1
ATOM 2632 O O . THR A 1 321 ? 19.011 -6.215 4.501 1.00 61.19 321 THR A O 1
ATOM 2635 N N . PRO A 1 322 ? 19.223 -8.419 4.927 1.00 59.91 322 PRO A N 1
ATOM 2636 C CA . PRO A 1 322 ? 20.382 -8.597 4.078 1.00 59.91 322 PRO A CA 1
ATOM 2637 C C . PRO A 1 322 ? 20.109 -8.233 2.616 1.00 59.91 322 PRO A C 1
ATOM 2639 O O . PRO A 1 322 ? 21.073 -7.939 1.932 1.00 59.91 322 PRO A O 1
ATOM 2642 N N . GLN A 1 323 ? 18.861 -8.172 2.122 1.00 56.53 323 GLN A N 1
ATOM 2643 C CA . GLN A 1 323 ? 18.549 -7.601 0.805 1.00 56.53 323 GLN A CA 1
ATOM 2644 C C . GLN A 1 323 ? 19.133 -6.189 0.619 1.00 56.53 323 GLN A C 1
ATOM 2646 O O . GLN A 1 323 ? 19.743 -5.951 -0.420 1.00 56.53 323 GLN A O 1
ATOM 2651 N N . CYS A 1 324 ? 19.092 -5.281 1.597 1.00 69.56 324 CYS A N 1
ATOM 2652 C CA . CYS A 1 324 ? 19.762 -3.977 1.445 1.00 69.56 324 CYS A CA 1
ATOM 2653 C C . CYS A 1 324 ? 21.307 -4.051 1.442 1.00 69.56 324 CYS A C 1
ATOM 2655 O O . CYS A 1 324 ? 21.964 -3.053 1.169 1.00 69.56 324 CYS A O 1
ATOM 2657 N N . ALA A 1 325 ? 21.882 -5.236 1.681 1.00 53.00 325 ALA A N 1
ATOM 2658 C CA . ALA A 1 325 ? 23.303 -5.563 1.542 1.00 53.00 325 ALA A CA 1
ATOM 2659 C C . ALA A 1 325 ? 23.597 -6.647 0.467 1.00 53.00 325 ALA A C 1
ATOM 2661 O O . ALA A 1 325 ? 24.748 -7.044 0.301 1.00 53.00 325 ALA A O 1
ATOM 2662 N N . LYS A 1 326 ? 22.577 -7.162 -0.244 1.00 51.81 326 LYS A N 1
ATOM 2663 C CA . LYS A 1 326 ? 22.665 -8.302 -1.189 1.00 51.81 326 LYS A CA 1
ATOM 2664 C C . LYS A 1 326 ? 21.911 -8.104 -2.510 1.00 51.81 326 LYS A C 1
ATOM 2666 O O . LYS A 1 326 ? 22.194 -8.831 -3.459 1.00 51.81 326 LYS A O 1
ATOM 2671 N N . SER A 1 327 ? 20.972 -7.157 -2.614 1.00 48.91 327 SER A N 1
ATOM 2672 C CA . SER A 1 327 ? 20.036 -7.027 -3.757 1.00 48.91 327 SER A CA 1
ATOM 2673 C C . SER A 1 327 ? 20.659 -6.523 -5.058 1.00 48.91 327 SER A C 1
ATOM 2675 O O . SER A 1 327 ? 19.944 -6.128 -5.970 1.00 48.91 327 SER A O 1
ATOM 2677 N N . ALA A 1 328 ? 21.978 -6.593 -5.199 1.00 45.28 328 ALA A N 1
ATOM 2678 C CA . ALA A 1 328 ? 22.645 -6.317 -6.458 1.00 45.28 328 ALA A CA 1
ATOM 2679 C C . ALA A 1 328 ? 22.304 -7.329 -7.583 1.00 45.28 328 ALA A C 1
ATOM 2681 O O . ALA A 1 328 ? 22.812 -7.132 -8.684 1.00 45.28 328 ALA A O 1
ATOM 2682 N N . ARG A 1 329 ? 21.546 -8.437 -7.356 1.00 42.69 329 ARG A N 1
ATOM 2683 C CA . ARG A 1 329 ? 21.440 -9.538 -8.359 1.00 42.69 329 ARG A CA 1
ATOM 2684 C C . ARG A 1 329 ? 20.114 -10.297 -8.624 1.00 42.69 329 ARG A C 1
ATOM 2686 O O . ARG A 1 329 ? 19.994 -10.706 -9.773 1.00 42.69 329 ARG A O 1
ATOM 2693 N N . HIS A 1 330 ? 19.179 -10.566 -7.687 1.00 49.62 330 HIS A N 1
ATOM 2694 C CA . HIS A 1 330 ? 18.215 -11.688 -7.917 1.00 49.62 330 HIS A CA 1
ATOM 2695 C C . HIS A 1 330 ? 16.714 -11.592 -7.530 1.00 49.62 330 HIS A C 1
ATOM 2697 O O . HIS A 1 330 ? 15.884 -12.011 -8.337 1.00 49.62 330 HIS A O 1
ATOM 2703 N N . ASP A 1 331 ? 16.331 -11.163 -6.322 1.00 46.47 331 ASP A N 1
ATOM 2704 C CA . ASP A 1 331 ? 15.041 -11.577 -5.710 1.00 46.47 331 ASP A CA 1
ATOM 2705 C C . ASP A 1 331 ? 13.766 -10.852 -6.230 1.00 46.47 331 ASP A C 1
ATOM 2707 O O . ASP A 1 331 ? 13.151 -10.070 -5.507 1.00 46.47 331 ASP A O 1
ATOM 2711 N N . LEU A 1 332 ? 13.327 -11.124 -7.468 1.00 50.78 332 LEU A N 1
ATOM 2712 C CA . LEU A 1 332 ? 12.032 -10.654 -8.022 1.00 50.78 332 LEU A CA 1
ATOM 2713 C C . LEU A 1 332 ? 11.069 -11.778 -8.472 1.00 50.78 332 LEU A C 1
ATOM 2715 O O . LEU A 1 332 ? 9.982 -11.490 -8.984 1.00 50.78 332 LEU A O 1
ATOM 2719 N N . GLN A 1 333 ? 11.445 -13.047 -8.268 1.00 46.62 333 GLN A N 1
ATOM 2720 C CA . GLN A 1 333 ? 10.738 -14.232 -8.791 1.00 46.62 333 GLN A CA 1
ATOM 2721 C C . GLN A 1 333 ? 9.679 -14.852 -7.853 1.00 46.62 333 GLN A C 1
ATOM 2723 O O . GLN A 1 333 ? 9.077 -15.864 -8.212 1.00 46.62 333 GLN A O 1
ATOM 2728 N N . SER A 1 334 ? 9.424 -14.248 -6.688 1.00 44.16 334 SER A N 1
ATOM 2729 C CA . SER A 1 334 ? 8.266 -14.534 -5.817 1.00 44.16 334 SER A CA 1
ATOM 2730 C C . SER A 1 334 ? 7.101 -13.571 -6.065 1.00 44.16 334 SER A C 1
ATOM 2732 O O . SER A 1 334 ? 5.942 -14.007 -5.936 1.00 44.16 334 SER A O 1
#